Protein AF-A0A835SZK0-F1 (afdb_monomer_lite)

Structure (mmCIF, N/CA/C/O backbone):
data_AF-A0A835SZK0-F1
#
_entry.id   AF-A0A835SZK0-F1
#
loop_
_atom_site.group_PDB
_atom_site.id
_atom_site.type_symbol
_atom_site.label_atom_id
_atom_site.label_alt_id
_atom_site.label_comp_id
_atom_site.label_asym_id
_atom_site.label_entity_id
_atom_site.label_seq_id
_atom_site.pdbx_PDB_ins_code
_atom_site.Cartn_x
_atom_site.Cartn_y
_atom_site.Cartn_z
_atom_site.occupancy
_atom_site.B_iso_or_equiv
_atom_site.auth_seq_id
_atom_site.auth_comp_id
_atom_site.auth_asym_id
_atom_site.auth_atom_id
_atom_site.pdbx_PDB_model_num
ATOM 1 N N . MET A 1 1 ? 5.513 -6.865 5.536 1.00 88.75 1 MET A N 1
ATOM 2 C CA . MET A 1 1 ? 5.328 -6.924 4.067 1.00 88.75 1 MET A CA 1
ATOM 3 C C . MET A 1 1 ? 5.950 -5.700 3.401 1.00 88.75 1 MET A C 1
ATOM 5 O O . MET A 1 1 ? 6.887 -5.886 2.642 1.00 88.75 1 MET A O 1
ATOM 9 N N . TYR A 1 2 ? 5.538 -4.476 3.759 1.00 91.31 2 TYR A N 1
ATOM 10 C CA . TYR A 1 2 ? 6.065 -3.225 3.179 1.00 91.31 2 TYR A CA 1
ATOM 11 C C . TYR A 1 2 ? 7.597 -3.072 3.181 1.00 91.31 2 TYR A C 1
ATOM 13 O O . TYR A 1 2 ? 8.151 -2.617 2.191 1.00 91.31 2 TYR A O 1
ATOM 21 N N . LEU A 1 3 ? 8.310 -3.525 4.221 1.00 93.50 3 LEU A N 1
ATOM 22 C CA . LEU A 1 3 ? 9.782 -3.511 4.202 1.00 93.50 3 LEU A CA 1
ATOM 23 C C . LEU A 1 3 ? 10.366 -4.343 3.043 1.00 93.50 3 LEU A C 1
ATOM 25 O O . LEU A 1 3 ? 11.253 -3.877 2.340 1.00 93.50 3 LEU A O 1
ATOM 29 N N . ILE A 1 4 ? 9.843 -5.554 2.821 1.00 93.56 4 ILE A N 1
ATOM 30 C CA . ILE A 1 4 ? 10.274 -6.425 1.715 1.00 93.56 4 ILE A CA 1
ATOM 31 C C . ILE A 1 4 ? 9.978 -5.740 0.381 1.00 93.56 4 ILE A C 1
ATOM 33 O O . ILE A 1 4 ? 10.840 -5.691 -0.488 1.00 93.56 4 ILE A O 1
ATOM 37 N N . ILE A 1 5 ? 8.780 -5.167 0.253 1.00 94.88 5 ILE A N 1
ATOM 38 C CA . ILE A 1 5 ? 8.359 -4.417 -0.929 1.00 94.88 5 ILE A CA 1
ATOM 39 C C . ILE A 1 5 ? 9.376 -3.318 -1.263 1.00 94.88 5 ILE A C 1
ATOM 41 O O . ILE A 1 5 ? 9.912 -3.319 -2.367 1.00 94.88 5 ILE A O 1
ATOM 45 N N . TYR A 1 6 ? 9.705 -2.435 -0.314 1.00 94.62 6 TYR A N 1
ATOM 46 C CA . TYR A 1 6 ? 10.631 -1.326 -0.566 1.00 94.62 6 TYR A CA 1
ATOM 47 C C . TYR A 1 6 ? 12.067 -1.771 -0.847 1.00 94.62 6 TYR A C 1
ATOM 49 O O . TYR A 1 6 ? 12.735 -1.147 -1.668 1.00 94.62 6 TYR A O 1
ATOM 57 N N . ILE A 1 7 ? 12.533 -2.864 -0.233 1.00 94.81 7 ILE A N 1
ATOM 58 C CA . ILE A 1 7 ? 13.849 -3.438 -0.550 1.00 94.81 7 ILE A CA 1
ATOM 59 C C . ILE A 1 7 ? 13.919 -3.822 -2.032 1.00 94.81 7 ILE A C 1
ATOM 61 O O . ILE A 1 7 ? 14.865 -3.438 -2.713 1.00 94.81 7 ILE A O 1
ATOM 65 N N . PHE A 1 8 ? 12.918 -4.546 -2.542 1.00 95.12 8 PHE A N 1
ATOM 66 C CA . PHE A 1 8 ? 12.902 -4.981 -3.942 1.00 95.12 8 PHE A CA 1
ATOM 67 C C . PHE A 1 8 ? 12.596 -3.838 -4.923 1.00 95.12 8 PHE A C 1
ATOM 69 O O . PHE A 1 8 ? 13.174 -3.801 -6.008 1.00 95.12 8 PHE A O 1
ATOM 76 N N . ARG A 1 9 ? 11.745 -2.882 -4.528 1.00 94.25 9 ARG A N 1
ATOM 77 C CA . ARG A 1 9 ? 11.381 -1.677 -5.297 1.00 94.25 9 ARG A CA 1
ATOM 78 C C . ARG A 1 9 ? 12.592 -0.800 -5.608 1.00 94.25 9 ARG A C 1
ATOM 80 O O . ARG A 1 9 ? 12.679 -0.252 -6.701 1.00 94.25 9 ARG A O 1
ATOM 87 N N . TYR A 1 10 ? 13.487 -0.649 -4.630 1.00 94.00 10 TYR A N 1
ATOM 88 C CA . TYR A 1 10 ? 14.579 0.326 -4.656 1.00 94.00 10 TYR A CA 1
ATOM 89 C C . TYR A 1 10 ? 15.961 -0.312 -4.817 1.00 94.00 10 TYR A C 1
ATOM 91 O O . TYR A 1 10 ? 16.965 0.307 -4.469 1.00 94.00 10 TYR A O 1
ATOM 99 N N . LEU A 1 11 ? 16.041 -1.533 -5.364 1.00 92.19 11 LEU A N 1
ATOM 100 C CA . LEU A 1 11 ? 17.328 -2.136 -5.742 1.00 92.19 11 LEU A CA 1
ATOM 101 C C . LEU A 1 11 ? 18.108 -1.246 -6.719 1.00 92.19 11 LEU A C 1
ATOM 103 O O . LEU A 1 11 ? 19.338 -1.264 -6.714 1.00 92.19 11 LEU A O 1
ATOM 107 N N . ASP A 1 12 ? 17.396 -0.445 -7.517 1.00 89.81 12 ASP A N 1
ATOM 108 C CA . ASP A 1 12 ? 17.965 0.539 -8.437 1.00 89.81 12 ASP A CA 1
ATOM 109 C C . ASP A 1 12 ? 18.821 1.611 -7.769 1.00 89.81 12 ASP A C 1
ATOM 111 O O . ASP A 1 12 ? 19.772 2.095 -8.377 1.00 89.81 12 ASP A O 1
ATOM 115 N N . LEU A 1 13 ? 18.593 1.890 -6.486 1.00 89.50 13 LEU A N 1
ATOM 116 C CA . LEU A 1 13 ? 19.394 2.831 -5.711 1.00 89.50 13 LEU A CA 1
ATOM 117 C C . LEU A 1 13 ? 20.884 2.444 -5.641 1.00 89.50 13 LEU A C 1
ATOM 119 O O . LEU A 1 13 ? 21.731 3.312 -5.446 1.00 89.50 13 LEU A O 1
ATOM 123 N N . LEU A 1 14 ? 21.212 1.157 -5.797 1.00 88.06 14 LEU A N 1
ATOM 124 C CA . LEU A 1 14 ? 22.586 0.656 -5.695 1.00 88.06 14 LEU A CA 1
ATOM 125 C C . LEU A 1 14 ? 23.431 0.922 -6.947 1.00 88.06 14 LEU A C 1
ATOM 127 O O . LEU A 1 14 ? 24.656 0.928 -6.854 1.00 88.06 14 LEU A O 1
ATOM 131 N N . TYR A 1 15 ? 22.802 1.097 -8.110 1.00 86.88 15 TYR A N 1
ATOM 132 C CA . TYR A 1 15 ? 23.514 1.146 -9.392 1.00 86.88 15 TYR A CA 1
ATOM 133 C C . TYR A 1 15 ? 23.034 2.253 -10.338 1.00 86.88 15 TYR A C 1
ATOM 135 O O . TYR A 1 15 ? 23.736 2.560 -11.299 1.00 86.88 15 TYR A O 1
ATOM 143 N N . LEU A 1 16 ? 21.880 2.876 -10.080 1.00 88.38 16 LEU A N 1
ATOM 144 C CA . LEU A 1 16 ? 21.327 3.951 -10.898 1.00 88.38 16 LEU A CA 1
ATOM 145 C C . LEU A 1 16 ? 21.063 5.200 -10.052 1.00 88.38 16 LEU A C 1
ATOM 147 O O . LEU A 1 16 ? 20.166 5.242 -9.209 1.00 88.38 16 LEU A O 1
ATOM 151 N N . TYR A 1 17 ? 21.816 6.264 -10.328 1.00 90.88 17 TYR A N 1
ATOM 152 C CA . TYR A 1 17 ? 21.546 7.578 -9.756 1.00 90.88 17 TYR A CA 1
ATOM 153 C C . TYR A 1 17 ? 20.594 8.363 -10.662 1.00 90.88 17 TYR A C 1
ATOM 155 O O . TYR A 1 17 ? 20.993 8.868 -11.708 1.00 90.88 17 TYR A O 1
ATOM 163 N N . THR A 1 18 ? 19.332 8.481 -10.246 1.00 89.06 18 THR A N 1
ATOM 164 C CA . THR A 1 18 ? 18.318 9.275 -10.961 1.00 89.06 18 THR A CA 1
ATOM 165 C C . THR A 1 18 ? 18.312 10.742 -10.528 1.00 89.06 18 THR A C 1
ATOM 167 O O . THR A 1 18 ? 17.979 11.619 -11.317 1.00 89.06 18 THR A O 1
ATOM 170 N N . GLY A 1 19 ? 18.654 11.024 -9.266 1.00 93.38 19 GLY A N 1
ATOM 171 C CA . GLY A 1 19 ? 18.657 12.375 -8.703 1.00 93.38 19 GLY A CA 1
ATOM 172 C C . GLY A 1 19 ? 18.536 12.396 -7.178 1.00 93.38 19 GLY A C 1
ATOM 173 O O . GLY A 1 19 ? 17.990 11.476 -6.571 1.00 93.38 19 GLY A O 1
ATOM 174 N N . LEU A 1 20 ? 19.022 13.476 -6.559 1.00 93.38 20 LEU A N 1
ATOM 175 C CA . LEU A 1 20 ? 19.129 13.611 -5.103 1.00 93.38 20 LEU A CA 1
ATOM 176 C C . LEU A 1 20 ? 17.771 13.523 -4.394 1.00 93.38 20 LEU A C 1
ATOM 178 O O . LEU A 1 20 ? 17.645 12.786 -3.419 1.00 93.38 20 LEU A O 1
ATOM 182 N N . ALA A 1 21 ? 16.746 14.216 -4.898 1.00 93.50 21 ALA A N 1
ATOM 183 C CA . ALA A 1 21 ? 15.412 14.197 -4.294 1.00 93.50 21 ALA A CA 1
ATOM 184 C C . ALA A 1 21 ? 14.802 12.783 -4.299 1.00 93.50 21 ALA A C 1
ATOM 186 O O . ALA A 1 21 ? 14.350 12.300 -3.261 1.00 93.50 21 ALA A O 1
ATOM 187 N N . SER A 1 22 ? 14.866 12.085 -5.438 1.00 91.00 22 SER A N 1
ATOM 188 C CA . SER A 1 22 ? 14.370 10.710 -5.566 1.00 91.00 22 SER A CA 1
ATOM 189 C C . SER A 1 22 ? 15.124 9.750 -4.648 1.00 91.00 22 SER A C 1
ATOM 191 O O . SER A 1 22 ? 14.500 8.940 -3.966 1.00 91.00 22 SER A O 1
ATOM 193 N N . SER A 1 23 ? 16.453 9.863 -4.576 1.00 93.38 23 SER A N 1
ATOM 194 C CA . SER A 1 23 ? 17.268 9.035 -3.682 1.00 93.38 23 SER A CA 1
ATOM 195 C C . SER A 1 23 ? 16.915 9.255 -2.210 1.00 93.38 23 SER A C 1
ATOM 197 O O . SER A 1 23 ? 16.752 8.281 -1.479 1.00 93.38 23 SER A O 1
ATOM 199 N N . ILE A 1 24 ? 16.725 10.508 -1.774 1.00 95.12 24 ILE A N 1
ATOM 200 C CA . ILE A 1 24 ? 16.320 10.824 -0.394 1.00 95.12 24 ILE A CA 1
ATOM 201 C C . ILE A 1 24 ? 14.973 10.182 -0.063 1.00 95.12 24 ILE A C 1
ATOM 203 O O . ILE A 1 24 ? 14.845 9.534 0.975 1.00 95.12 24 ILE A O 1
ATOM 207 N N . VAL A 1 25 ? 13.982 10.319 -0.947 1.00 92.69 25 VAL A N 1
ATOM 208 C CA . VAL A 1 25 ? 12.646 9.746 -0.735 1.00 92.69 25 VAL A CA 1
ATOM 209 C C . VAL A 1 25 ? 12.713 8.220 -0.637 1.00 92.69 25 VAL A C 1
ATOM 211 O O . VAL A 1 25 ? 12.124 7.640 0.275 1.00 92.69 25 VAL A O 1
ATOM 214 N N . LYS A 1 26 ? 13.465 7.551 -1.519 1.00 93.56 26 LYS A N 1
ATOM 215 C CA . LYS A 1 26 ? 13.649 6.089 -1.477 1.00 93.56 26 LYS A CA 1
ATOM 216 C C . LYS A 1 26 ? 14.300 5.624 -0.168 1.00 93.56 26 LYS A C 1
ATOM 218 O O . LYS A 1 26 ? 13.825 4.676 0.456 1.00 93.56 26 LYS A O 1
ATOM 223 N N . VAL A 1 27 ? 15.353 6.315 0.278 1.00 94.69 27 VAL A N 1
ATOM 224 C CA . VAL A 1 27 ? 16.052 6.005 1.538 1.00 94.69 27 VAL A CA 1
ATOM 225 C C . VAL A 1 27 ? 15.140 6.223 2.744 1.00 94.69 27 VAL A C 1
ATOM 227 O O . VAL A 1 27 ? 15.086 5.371 3.629 1.00 94.69 27 VAL A O 1
ATOM 230 N N . LEU A 1 28 ? 14.386 7.324 2.771 1.00 94.75 28 LEU A N 1
ATOM 231 C CA . LEU A 1 28 ? 13.449 7.622 3.852 1.00 94.75 28 LEU A CA 1
ATOM 232 C C . LEU A 1 28 ? 12.385 6.523 3.987 1.00 94.75 28 LEU A C 1
ATOM 234 O O . LEU A 1 28 ? 12.162 6.035 5.094 1.00 94.75 28 LEU A O 1
ATOM 238 N N . HIS A 1 29 ? 11.785 6.077 2.878 1.00 92.31 29 HIS A N 1
ATOM 239 C CA . HIS A 1 29 ? 10.825 4.967 2.892 1.00 92.31 29 HIS A CA 1
ATOM 240 C C . HIS A 1 29 ? 11.422 3.692 3.492 1.00 92.31 29 HIS A C 1
ATOM 242 O O . HIS A 1 29 ? 10.780 3.036 4.316 1.00 92.31 29 HIS A O 1
ATOM 248 N N . LEU A 1 30 ? 12.665 3.359 3.128 1.00 95.00 30 LEU A N 1
ATOM 249 C CA . LEU A 1 30 ? 13.349 2.180 3.652 1.00 95.00 30 LEU A CA 1
ATOM 250 C C . LEU A 1 30 ? 13.613 2.296 5.161 1.00 95.00 30 LEU A C 1
ATOM 252 O O . LEU A 1 30 ? 13.321 1.360 5.906 1.00 95.00 30 LEU A O 1
ATOM 256 N N . ILE A 1 31 ? 14.113 3.449 5.619 1.00 96.00 31 ILE A N 1
ATOM 257 C CA . ILE A 1 31 ? 14.390 3.713 7.038 1.00 96.00 31 ILE A CA 1
ATOM 258 C C . ILE A 1 31 ? 13.102 3.645 7.858 1.00 96.00 31 ILE A C 1
ATOM 260 O O . ILE A 1 31 ? 13.076 2.976 8.888 1.00 96.00 31 ILE A O 1
ATOM 264 N N . VAL A 1 32 ? 12.025 4.292 7.406 1.00 94.06 32 VAL A N 1
ATOM 265 C CA . VAL A 1 32 ? 10.737 4.294 8.113 1.00 94.06 32 VAL A CA 1
ATOM 266 C C . VAL A 1 32 ? 10.152 2.884 8.178 1.00 94.06 32 VAL A C 1
ATOM 268 O O . VAL A 1 32 ? 9.736 2.443 9.248 1.00 94.06 32 VAL A O 1
ATOM 271 N N . ALA A 1 33 ? 10.166 2.135 7.073 1.00 93.00 33 ALA A N 1
ATOM 272 C CA . ALA A 1 33 ? 9.670 0.762 7.062 1.00 93.00 33 ALA A CA 1
ATOM 273 C C . ALA A 1 33 ? 10.478 -0.156 7.991 1.00 93.00 33 ALA A C 1
ATOM 275 O O . ALA A 1 33 ? 9.899 -0.987 8.693 1.00 93.00 33 ALA A O 1
ATOM 276 N N . LEU A 1 34 ? 11.803 0.013 8.033 1.00 94.31 34 LEU A N 1
ATOM 277 C CA . LEU A 1 34 ? 12.668 -0.719 8.952 1.00 94.31 34 LEU A CA 1
ATOM 278 C C . LEU A 1 34 ? 12.392 -0.324 10.408 1.00 94.31 34 LEU A C 1
ATOM 280 O O . LEU A 1 34 ? 12.243 -1.200 11.258 1.00 94.31 34 LEU A O 1
ATOM 284 N N . ALA A 1 35 ? 12.263 0.973 10.688 1.00 93.06 35 ALA A N 1
ATOM 285 C CA . ALA A 1 35 ? 11.957 1.488 12.016 1.00 93.06 35 ALA A CA 1
ATOM 286 C C . ALA A 1 35 ? 10.627 0.934 12.543 1.00 93.06 35 ALA A C 1
ATOM 288 O O . ALA A 1 35 ? 10.585 0.464 13.673 1.00 93.06 35 ALA A O 1
ATOM 289 N N . ILE A 1 36 ? 9.568 0.899 11.725 1.00 89.69 36 ILE A N 1
ATOM 290 C CA . ILE A 1 36 ? 8.272 0.317 12.113 1.00 89.69 36 ILE A CA 1
ATOM 291 C C . ILE A 1 36 ? 8.429 -1.158 12.504 1.00 89.69 36 ILE A C 1
ATOM 293 O O . ILE A 1 36 ? 7.922 -1.571 13.545 1.00 89.69 36 ILE A O 1
ATOM 297 N N . VAL A 1 37 ? 9.162 -1.949 11.712 1.00 90.12 37 VAL A N 1
ATOM 298 C CA . VAL A 1 37 ? 9.399 -3.372 12.013 1.00 90.12 37 VAL A CA 1
ATOM 299 C C . VAL A 1 37 ? 10.183 -3.543 13.316 1.00 90.12 37 VAL A C 1
ATOM 301 O O . VAL A 1 37 ? 9.825 -4.381 14.143 1.00 90.12 37 VAL A O 1
ATOM 304 N N . LEU A 1 38 ? 11.229 -2.740 13.527 1.00 90.12 38 LEU A N 1
ATOM 305 C CA . LEU A 1 38 ? 12.026 -2.782 14.753 1.00 90.12 38 LEU A CA 1
ATOM 306 C C . LEU A 1 38 ? 11.213 -2.349 15.976 1.00 90.12 38 LEU A C 1
ATOM 308 O O . LEU A 1 38 ? 11.313 -2.984 17.024 1.00 90.12 38 LEU A O 1
ATOM 312 N N . LEU A 1 39 ? 10.370 -1.324 15.836 1.00 87.62 39 LEU A N 1
ATOM 313 C CA . LEU A 1 39 ? 9.473 -0.874 16.895 1.00 87.62 39 LEU A CA 1
ATOM 314 C C . LEU A 1 39 ? 8.460 -1.964 17.254 1.00 87.62 39 LEU A C 1
ATOM 316 O O . LEU A 1 39 ? 8.324 -2.296 18.425 1.00 87.62 39 LEU A O 1
ATOM 320 N N . MET A 1 40 ? 7.812 -2.586 16.270 1.00 84.56 40 MET A N 1
ATOM 321 C CA . MET A 1 40 ? 6.872 -3.685 16.523 1.00 84.56 40 MET A CA 1
ATOM 322 C C . MET A 1 40 ? 7.541 -4.892 17.191 1.00 84.56 40 MET A C 1
ATOM 324 O O . MET A 1 40 ? 6.900 -5.590 17.968 1.00 84.56 40 MET A O 1
ATOM 328 N N . ARG A 1 41 ? 8.821 -5.160 16.901 1.00 84.00 41 ARG A N 1
ATOM 329 C CA . ARG A 1 41 ? 9.511 -6.352 17.411 1.00 84.00 41 ARG A CA 1
ATOM 330 C C . ARG A 1 41 ? 10.182 -6.151 18.769 1.00 84.00 41 ARG A C 1
ATOM 332 O O . ARG A 1 41 ? 10.148 -7.071 19.581 1.00 84.00 41 ARG A O 1
ATOM 339 N N . TYR A 1 42 ? 10.816 -5.001 18.989 1.00 83.38 42 TYR A N 1
ATOM 340 C CA . TYR A 1 42 ? 11.758 -4.791 20.096 1.00 83.38 42 TYR A CA 1
ATOM 341 C C . TYR A 1 42 ? 11.405 -3.619 21.021 1.00 83.38 42 TYR A C 1
ATOM 343 O O . TYR A 1 42 ? 12.009 -3.489 22.082 1.00 83.38 42 TYR A O 1
ATOM 351 N N . SER A 1 43 ? 10.454 -2.759 20.650 1.00 80.25 43 SER A N 1
ATOM 352 C CA . SER A 1 43 ? 10.009 -1.654 21.510 1.00 80.25 43 SER A CA 1
ATOM 353 C C . SER A 1 43 ? 9.003 -2.145 22.558 1.00 80.25 43 SER A C 1
ATOM 355 O O . SER A 1 43 ? 8.330 -3.151 22.319 1.00 80.25 43 SER A O 1
ATOM 357 N N . PRO A 1 44 ? 8.788 -1.407 23.666 1.00 70.94 44 PRO A N 1
ATOM 358 C CA . PRO A 1 44 ? 7.643 -1.623 24.552 1.00 70.94 44 PRO A CA 1
ATOM 359 C C . PRO A 1 44 ? 6.292 -1.668 23.823 1.00 70.94 44 PRO A C 1
ATOM 361 O O . PRO A 1 44 ? 5.377 -2.320 24.303 1.00 70.94 44 PRO A O 1
ATOM 364 N N . ALA A 1 45 ? 6.178 -1.054 22.639 1.00 69.31 45 ALA A N 1
ATOM 365 C CA . ALA A 1 45 ? 5.005 -1.159 21.764 1.00 69.31 45 ALA A CA 1
ATOM 366 C C . ALA A 1 45 ? 4.703 -2.593 21.272 1.00 69.31 45 ALA A C 1
ATOM 368 O O . ALA A 1 45 ? 3.613 -2.857 20.779 1.00 69.31 45 ALA A O 1
ATOM 369 N N . SER A 1 46 ? 5.640 -3.532 21.418 1.00 69.12 46 SER A N 1
ATOM 370 C CA . SER A 1 46 ? 5.407 -4.960 21.173 1.00 69.12 46 SER A CA 1
ATOM 371 C C . SER A 1 46 ? 4.379 -5.551 22.149 1.00 69.12 46 SER A C 1
ATOM 373 O O . SER A 1 46 ? 3.640 -6.458 21.786 1.00 69.12 46 SER A O 1
ATOM 375 N N . SER A 1 47 ? 4.253 -5.007 23.369 1.00 67.81 47 SER A N 1
ATOM 376 C CA . SER A 1 47 ? 3.266 -5.496 24.345 1.00 67.81 47 SER A CA 1
ATOM 377 C C . SER A 1 47 ? 1.824 -5.104 24.010 1.00 67.81 47 SER A C 1
ATOM 379 O O . SER A 1 47 ? 0.896 -5.756 24.477 1.00 67.81 47 SER A O 1
ATOM 381 N N . SER A 1 48 ? 1.625 -4.063 23.193 1.00 73.81 48 SER A N 1
ATOM 382 C CA . SER A 1 48 ? 0.312 -3.651 22.687 1.00 73.81 48 SER A CA 1
ATOM 383 C C . SER A 1 48 ? -0.033 -4.267 21.326 1.00 73.81 48 SER A C 1
ATOM 385 O O . SER A 1 48 ? -1.104 -3.984 20.782 1.00 73.81 48 SER A O 1
ATOM 387 N N . TYR A 1 49 ? 0.853 -5.100 20.766 1.00 75.31 49 TYR A N 1
ATOM 388 C CA . TYR A 1 49 ? 0.600 -5.844 19.538 1.00 75.31 49 TYR A CA 1
ATOM 389 C C . TYR A 1 49 ? -0.236 -7.093 19.832 1.00 75.31 49 TYR A C 1
ATOM 391 O O . TYR A 1 49 ? 0.189 -7.995 20.553 1.00 75.31 49 TYR A O 1
ATOM 399 N N . ASP A 1 50 ? -1.424 -7.145 19.236 1.00 75.44 50 ASP A N 1
ATOM 400 C CA . ASP A 1 50 ? -2.344 -8.271 19.348 1.00 75.44 50 ASP A CA 1
ATOM 401 C C . ASP A 1 50 ? -2.101 -9.268 18.204 1.00 75.44 50 ASP A C 1
ATOM 403 O O . ASP A 1 50 ? -2.499 -9.048 17.054 1.00 75.44 50 ASP A O 1
ATOM 407 N N . ALA A 1 51 ? -1.402 -10.358 18.524 1.00 75.56 51 ALA A N 1
ATOM 408 C CA . ALA A 1 51 ? -1.032 -11.387 17.559 1.00 75.56 51 ALA A CA 1
ATOM 409 C C . ALA A 1 51 ? -2.236 -12.203 17.055 1.00 75.56 51 ALA A C 1
ATOM 411 O O . ALA A 1 51 ? -2.183 -12.729 15.940 1.00 75.56 51 ALA A O 1
ATOM 412 N N . ASP A 1 52 ? -3.325 -12.281 17.825 1.00 76.00 52 ASP A N 1
ATOM 413 C CA . ASP A 1 52 ? -4.504 -13.074 17.461 1.00 76.00 52 ASP A CA 1
ATOM 414 C C . ASP A 1 52 ? -5.287 -12.407 16.318 1.00 76.00 52 ASP A C 1
ATOM 416 O O . ASP A 1 52 ? -5.850 -13.070 15.433 1.00 76.00 52 ASP A O 1
ATOM 420 N N . LEU A 1 53 ? -5.250 -11.071 16.267 1.00 76.12 53 LEU A N 1
ATOM 421 C CA . LEU A 1 53 ? -5.824 -10.295 15.170 1.00 76.12 53 LEU A CA 1
ATOM 422 C C . LEU A 1 53 ? -5.020 -10.444 13.861 1.00 76.12 53 LEU A C 1
ATOM 424 O O . LEU A 1 53 ? -5.624 -10.482 12.780 1.00 76.12 53 LEU A O 1
ATOM 428 N N . ASP A 1 54 ? -3.692 -10.604 13.940 1.00 78.62 54 ASP A N 1
ATOM 429 C CA . ASP A 1 54 ? -2.758 -10.651 12.797 1.00 78.62 54 ASP A CA 1
ATOM 430 C C . ASP A 1 54 ? -2.355 -12.085 12.381 1.00 78.62 54 ASP A C 1
ATOM 432 O O . ASP A 1 54 ? -1.188 -12.447 12.209 1.00 78.62 54 ASP A O 1
ATOM 436 N N . THR A 1 55 ? -3.367 -12.927 12.180 1.00 81.38 55 THR A N 1
ATOM 437 C CA . THR A 1 55 ? -3.235 -14.345 11.796 1.00 81.38 55 THR A CA 1
ATOM 438 C C . THR A 1 55 ? -3.122 -14.585 10.281 1.00 81.38 55 THR A C 1
ATOM 440 O O . THR A 1 55 ? -3.288 -15.710 9.807 1.00 81.38 55 THR A O 1
ATOM 443 N N . PHE A 1 56 ? -2.836 -13.552 9.479 1.00 80.69 56 PHE A N 1
ATOM 444 C CA . PHE A 1 56 ? -2.803 -13.686 8.018 1.00 80.69 56 PHE A CA 1
ATOM 445 C C . PHE A 1 56 ? -1.607 -14.518 7.516 1.00 80.69 56 PHE A C 1
ATOM 447 O O . PHE A 1 56 ? -0.456 -14.213 7.853 1.00 80.69 56 PHE A O 1
ATOM 454 N N . PRO A 1 57 ? -1.825 -15.522 6.639 1.00 85.50 57 PRO A N 1
ATOM 455 C CA . PRO A 1 57 ? -0.749 -16.347 6.098 1.00 85.50 57 PRO A CA 1
ATOM 456 C C . PRO A 1 57 ? 0.081 -15.562 5.071 1.00 85.50 57 PRO A C 1
ATOM 458 O O . PRO A 1 57 ? -0.155 -15.606 3.866 1.00 85.50 57 PRO A O 1
ATOM 461 N N . ARG A 1 58 ? 1.111 -14.858 5.550 1.00 85.62 58 ARG A N 1
ATOM 462 C CA . ARG A 1 58 ? 2.001 -14.011 4.733 1.00 85.62 58 ARG A CA 1
ATOM 463 C C . ARG A 1 58 ? 2.641 -14.747 3.548 1.00 85.62 58 ARG A C 1
ATOM 465 O O . ARG A 1 58 ? 2.764 -14.185 2.465 1.00 85.62 58 ARG A O 1
ATOM 472 N N . LEU A 1 59 ? 3.017 -16.013 3.732 1.00 88.06 59 LEU A N 1
ATOM 473 C CA . LEU A 1 59 ? 3.620 -16.849 2.683 1.00 88.06 59 LEU A CA 1
ATOM 474 C C . LEU A 1 59 ? 2.656 -17.145 1.529 1.00 88.06 59 LEU A C 1
ATOM 476 O O . LEU A 1 59 ? 3.082 -17.162 0.376 1.00 88.06 59 LEU A O 1
ATOM 480 N N . ALA A 1 60 ? 1.364 -17.311 1.828 1.00 89.56 60 ALA A N 1
ATOM 481 C CA . ALA A 1 60 ? 0.336 -17.546 0.818 1.00 89.56 60 ALA A CA 1
ATOM 482 C C . ALA A 1 60 ? 0.112 -16.325 -0.089 1.00 89.56 60 ALA A C 1
ATOM 484 O O . ALA A 1 60 ? -0.434 -16.470 -1.173 1.00 89.56 60 ALA A O 1
ATOM 485 N N . LEU A 1 61 ? 0.554 -15.138 0.336 1.00 91.00 61 LEU A N 1
ATOM 486 C CA . LEU A 1 61 ? 0.480 -13.895 -0.434 1.00 91.00 61 LEU A CA 1
ATOM 487 C C . LEU A 1 61 ? 1.776 -13.672 -1.232 1.00 91.00 61 LEU A C 1
ATOM 489 O O . LEU A 1 61 ? 1.735 -13.313 -2.406 1.00 91.00 61 LEU A O 1
ATOM 493 N N . ILE A 1 62 ? 2.933 -13.941 -0.616 1.00 93.12 62 ILE A N 1
ATOM 494 C CA . ILE A 1 62 ? 4.252 -13.734 -1.234 1.00 93.12 62 ILE A CA 1
ATOM 495 C C . ILE A 1 62 ? 4.501 -14.696 -2.401 1.00 93.12 62 ILE A C 1
ATOM 497 O O . ILE A 1 62 ? 4.945 -14.257 -3.462 1.00 93.12 62 ILE A O 1
ATOM 501 N N . LEU A 1 63 ? 4.238 -15.997 -2.222 1.00 93.38 63 LEU A N 1
ATOM 502 C CA . LEU A 1 63 ? 4.588 -17.003 -3.231 1.00 93.38 63 LEU A CA 1
ATOM 503 C C . LEU A 1 63 ? 3.846 -16.799 -4.564 1.00 93.38 63 LEU A C 1
ATOM 505 O O . LEU A 1 63 ? 4.518 -16.798 -5.597 1.00 93.38 63 LEU A O 1
ATOM 509 N N . PRO A 1 64 ? 2.521 -16.549 -4.595 1.00 93.75 64 PRO A N 1
ATOM 510 C CA . PRO A 1 64 ? 1.830 -16.252 -5.847 1.00 93.75 64 PRO A CA 1
ATOM 511 C C . PRO A 1 64 ? 2.349 -14.984 -6.524 1.00 93.75 64 PRO A C 1
ATOM 513 O O . PRO A 1 64 ? 2.521 -14.986 -7.737 1.00 93.75 64 PRO A O 1
ATOM 516 N N . CYS A 1 65 ? 2.666 -13.928 -5.764 1.00 94.38 65 CYS A N 1
ATOM 517 C CA . CYS A 1 65 ? 3.223 -12.698 -6.335 1.00 94.38 65 CYS A CA 1
ATOM 518 C C . CYS A 1 65 ? 4.589 -12.940 -6.988 1.00 94.38 65 CYS A C 1
ATOM 520 O O . CYS A 1 65 ? 4.869 -12.388 -8.049 1.00 94.38 65 CYS A O 1
ATOM 522 N N . LEU A 1 66 ? 5.427 -13.787 -6.381 1.00 94.06 66 LEU A N 1
ATOM 523 C CA . LEU A 1 66 ? 6.726 -14.156 -6.944 1.00 94.06 66 LEU A CA 1
ATOM 524 C C . LEU A 1 66 ? 6.565 -14.935 -8.252 1.00 94.06 66 LEU A C 1
ATOM 526 O O . LEU A 1 66 ? 7.223 -14.623 -9.241 1.00 94.06 66 LEU A O 1
ATOM 530 N N . VAL A 1 67 ? 5.656 -15.912 -8.272 1.00 95.00 67 VAL A N 1
ATOM 531 C CA . VAL A 1 67 ? 5.325 -16.672 -9.484 1.00 95.00 67 VAL A CA 1
ATOM 532 C C . VAL A 1 67 ? 4.808 -15.729 -10.574 1.00 95.00 67 VAL A C 1
ATOM 534 O O . VAL A 1 67 ? 5.328 -15.740 -11.688 1.00 95.00 67 VAL A O 1
ATOM 537 N N . LEU A 1 68 ? 3.850 -14.857 -10.249 1.00 93.69 68 LEU A N 1
ATOM 538 C CA . LEU A 1 68 ? 3.304 -13.877 -11.187 1.00 93.69 68 LEU A CA 1
ATOM 539 C C . LEU A 1 68 ? 4.389 -12.954 -11.745 1.00 93.69 68 LEU A C 1
ATOM 541 O O . LEU A 1 68 ? 4.417 -12.755 -12.948 1.00 93.69 68 LEU A O 1
ATOM 545 N N . ALA A 1 69 ? 5.322 -12.459 -10.933 1.00 93.94 69 ALA A N 1
ATOM 546 C CA . ALA A 1 69 ? 6.410 -11.598 -11.406 1.00 93.94 69 ALA A CA 1
ATOM 547 C C . ALA A 1 69 ? 7.387 -12.304 -12.357 1.00 93.94 69 ALA A C 1
ATOM 549 O O . ALA A 1 69 ? 7.950 -11.682 -13.257 1.00 93.94 69 ALA A O 1
ATOM 550 N N . ILE A 1 70 ? 7.590 -13.613 -12.189 1.00 93.56 70 ILE A N 1
ATOM 551 C CA . ILE A 1 70 ? 8.437 -14.399 -13.092 1.00 93.56 70 ILE A CA 1
ATOM 552 C C . ILE A 1 70 ? 7.743 -14.595 -14.445 1.00 93.56 70 ILE A C 1
ATOM 554 O O . ILE A 1 70 ? 8.396 -14.490 -15.487 1.00 93.56 70 ILE A O 1
ATOM 558 N N . PHE A 1 71 ? 6.432 -14.856 -14.460 1.00 92.88 71 PHE A N 1
ATOM 559 C CA . PHE A 1 71 ? 5.679 -15.125 -15.692 1.00 92.88 71 PHE A CA 1
ATOM 560 C C . PHE A 1 71 ? 5.181 -13.847 -16.381 1.00 92.88 71 PHE A C 1
ATOM 562 O O . PHE A 1 71 ? 5.497 -13.629 -17.553 1.00 92.88 71 PHE A O 1
ATOM 569 N N . LEU A 1 72 ? 4.470 -12.992 -15.649 1.00 91.94 72 LEU A N 1
ATOM 570 C CA . LEU A 1 72 ? 3.884 -11.723 -16.079 1.00 91.94 72 LEU A CA 1
ATOM 571 C C . LEU A 1 72 ? 4.846 -10.573 -15.786 1.00 91.94 72 LEU A C 1
ATOM 573 O O . LEU A 1 72 ? 4.714 -9.850 -14.804 1.00 91.94 72 LEU A O 1
ATOM 577 N N . ASN A 1 73 ? 5.848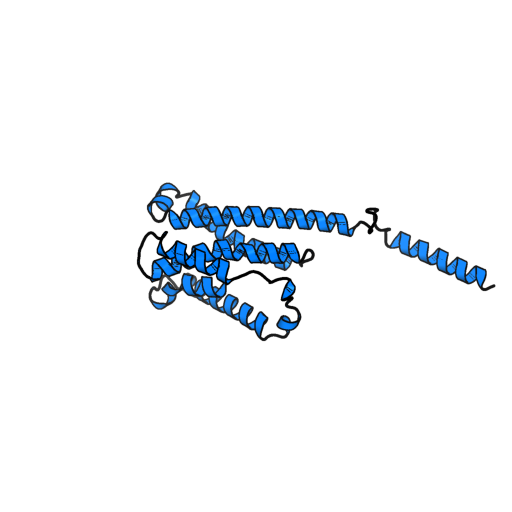 -10.434 -16.637 1.00 90.88 73 ASN A N 1
ATOM 578 C CA . ASN A 1 73 ? 6.756 -9.299 -16.618 1.00 90.88 73 ASN A CA 1
ATOM 579 C C . ASN A 1 73 ? 7.247 -9.069 -18.046 1.00 90.88 73 ASN A C 1
ATOM 581 O O . ASN A 1 73 ? 7.548 -10.035 -18.759 1.00 90.88 73 ASN A O 1
ATOM 585 N N . ARG A 1 74 ? 7.323 -7.797 -18.438 1.00 89.12 74 ARG A N 1
ATOM 586 C CA . ARG A 1 74 ? 7.768 -7.342 -19.753 1.00 89.12 74 ARG A CA 1
ATOM 587 C C . ARG A 1 74 ? 9.210 -7.755 -20.047 1.00 89.12 74 ARG A C 1
ATOM 589 O O . ARG A 1 74 ? 9.486 -8.268 -21.128 1.00 89.12 74 ARG A O 1
ATOM 596 N N . VAL A 1 75 ? 10.128 -7.537 -19.104 1.00 89.19 75 VAL A N 1
ATOM 597 C CA . VAL A 1 75 ? 11.573 -7.710 -19.323 1.00 89.19 75 VAL A CA 1
ATOM 598 C C . VAL A 1 75 ? 12.124 -8.752 -18.360 1.00 89.19 75 VAL A C 1
ATOM 600 O O . VAL A 1 75 ? 12.120 -8.552 -17.153 1.00 89.19 75 VAL A O 1
ATOM 603 N N . LYS A 1 76 ? 12.670 -9.861 -18.872 1.00 88.25 76 LYS A N 1
ATOM 604 C CA . LYS A 1 76 ? 13.192 -10.980 -18.056 1.00 88.25 76 LYS A CA 1
ATOM 605 C C . LYS A 1 76 ? 14.550 -10.698 -17.384 1.00 88.25 76 LYS A C 1
ATOM 607 O O . LYS A 1 76 ? 15.359 -11.605 -17.208 1.00 88.25 76 LYS A O 1
ATOM 612 N N . LEU A 1 77 ? 14.806 -9.451 -17.000 1.00 91.75 77 LEU A N 1
ATOM 613 C CA . LEU A 1 77 ? 15.946 -9.079 -16.169 1.00 91.75 77 LEU A CA 1
ATOM 614 C C . LEU A 1 77 ? 15.583 -9.304 -14.697 1.00 91.75 77 LEU A C 1
ATOM 616 O O . LEU A 1 77 ? 14.483 -8.962 -14.276 1.00 91.75 77 LEU A O 1
ATOM 620 N N . ILE A 1 78 ? 16.507 -9.845 -13.898 1.00 90.69 78 ILE A N 1
ATOM 621 C CA . ILE A 1 78 ? 16.259 -10.161 -12.476 1.00 90.69 78 ILE A CA 1
ATOM 622 C C . ILE A 1 78 ? 15.751 -8.934 -11.709 1.00 90.69 78 ILE A C 1
ATOM 624 O O . ILE A 1 78 ? 14.833 -9.039 -10.906 1.00 90.69 78 ILE A O 1
ATOM 628 N N . ILE A 1 79 ? 16.317 -7.764 -11.991 1.00 91.25 79 ILE A N 1
ATOM 629 C CA . ILE A 1 79 ? 15.934 -6.500 -11.361 1.00 91.25 79 ILE A CA 1
ATOM 630 C C . ILE A 1 79 ? 14.496 -6.110 -11.726 1.00 91.25 79 ILE A C 1
ATOM 632 O O . ILE A 1 79 ? 13.726 -5.756 -10.841 1.00 91.25 79 ILE A O 1
ATOM 636 N N . GLU A 1 80 ? 14.121 -6.216 -12.999 1.00 91.44 80 GLU A N 1
ATOM 637 C CA . GLU A 1 80 ? 12.763 -5.908 -13.470 1.00 91.44 80 GLU A CA 1
ATOM 638 C C . GLU A 1 80 ? 11.739 -6.902 -12.907 1.00 91.44 80 GLU A C 1
ATOM 640 O O . GLU A 1 80 ? 10.626 -6.527 -12.541 1.00 91.44 80 GLU A O 1
ATOM 645 N N . ILE A 1 81 ? 12.134 -8.170 -12.742 1.00 94.19 81 ILE A N 1
ATOM 646 C CA . ILE A 1 81 ? 11.328 -9.179 -12.041 1.00 94.19 81 ILE A CA 1
ATOM 647 C C . ILE A 1 81 ? 11.149 -8.781 -10.571 1.00 94.19 81 ILE A C 1
ATOM 649 O O . ILE A 1 81 ? 10.032 -8.824 -10.065 1.00 94.19 81 ILE A O 1
ATOM 653 N N . CYS A 1 82 ? 12.215 -8.365 -9.884 1.00 94.75 82 CYS A N 1
ATOM 654 C CA . CYS A 1 82 ? 12.151 -7.867 -8.508 1.00 94.75 82 CYS A CA 1
ATOM 655 C C . CYS A 1 82 ? 11.252 -6.626 -8.383 1.00 94.75 82 CYS A C 1
ATOM 657 O O . CYS A 1 82 ? 10.463 -6.531 -7.439 1.00 94.75 82 C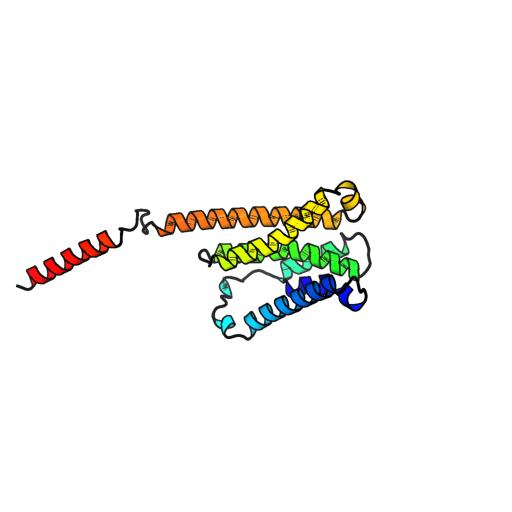YS A O 1
ATOM 659 N N . HIS A 1 83 ? 11.334 -5.703 -9.342 1.00 94.25 83 HIS A N 1
ATOM 660 C CA . HIS A 1 83 ? 10.483 -4.522 -9.394 1.00 94.25 83 HIS A CA 1
ATOM 661 C C . HIS A 1 83 ? 9.011 -4.920 -9.571 1.00 94.25 83 HIS A C 1
ATOM 663 O O . HIS A 1 83 ? 8.188 -4.581 -8.720 1.00 94.25 83 HIS A O 1
ATOM 669 N N . SER A 1 84 ? 8.702 -5.739 -10.581 1.00 94.81 84 SER A N 1
ATOM 670 C CA . SER A 1 84 ? 7.355 -6.272 -10.843 1.00 94.81 84 SER A CA 1
ATOM 671 C C . SER A 1 84 ? 6.796 -7.039 -9.639 1.00 94.81 84 SER A C 1
ATOM 673 O O . SER A 1 84 ? 5.653 -6.843 -9.233 1.00 94.81 84 SER A O 1
ATOM 675 N N . PHE A 1 85 ? 7.629 -7.859 -8.992 1.00 95.94 85 PHE A N 1
ATOM 676 C CA . PHE A 1 85 ? 7.290 -8.553 -7.751 1.00 95.94 85 PHE A CA 1
ATOM 677 C C . PHE A 1 85 ? 6.900 -7.578 -6.642 1.00 95.94 85 PHE A C 1
ATOM 679 O O . PHE A 1 85 ? 5.895 -7.794 -5.964 1.00 95.94 85 PHE A O 1
ATOM 686 N N . SER A 1 86 ? 7.662 -6.496 -6.466 1.00 96.25 86 SER A N 1
ATOM 687 C CA . SER A 1 86 ? 7.356 -5.480 -5.462 1.00 96.25 86 SER A CA 1
ATOM 688 C C . SER A 1 86 ? 6.032 -4.763 -5.741 1.00 96.25 86 SER A C 1
ATOM 690 O O . SER A 1 86 ? 5.344 -4.397 -4.791 1.00 96.25 86 SER A O 1
ATOM 692 N N . VAL A 1 87 ? 5.666 -4.566 -7.012 1.00 94.12 87 VAL A N 1
ATOM 693 C CA . VAL A 1 87 ? 4.393 -3.952 -7.418 1.00 94.12 87 VAL A CA 1
ATOM 694 C C . VAL A 1 87 ? 3.236 -4.900 -7.097 1.00 94.12 87 VAL A C 1
ATOM 696 O O . VAL A 1 87 ? 2.327 -4.529 -6.359 1.00 94.12 87 VAL A O 1
ATOM 699 N N . TYR A 1 88 ? 3.302 -6.162 -7.533 1.00 95.56 88 TYR A N 1
ATOM 700 C CA . TYR A 1 88 ? 2.241 -7.144 -7.264 1.00 95.56 88 TYR A CA 1
ATOM 701 C C . TYR A 1 88 ? 2.061 -7.423 -5.771 1.00 95.56 88 TYR A C 1
ATOM 703 O O . TYR A 1 88 ? 0.935 -7.504 -5.277 1.00 95.56 88 TYR A O 1
ATOM 711 N N . LEU A 1 89 ? 3.168 -7.528 -5.031 1.00 95.44 89 LEU A N 1
ATOM 712 C CA . LEU A 1 89 ? 3.120 -7.759 -3.594 1.00 95.44 89 LEU A CA 1
ATOM 713 C C . LEU A 1 89 ? 2.500 -6.576 -2.838 1.00 95.44 89 LEU A C 1
ATOM 715 O O . LEU A 1 89 ? 1.867 -6.800 -1.812 1.00 95.44 89 LEU A O 1
ATOM 719 N N . GLU A 1 90 ? 2.650 -5.339 -3.320 1.00 93.88 90 GLU A N 1
ATOM 720 C CA . GLU A 1 90 ? 2.047 -4.147 -2.703 1.00 93.88 90 GLU A CA 1
ATOM 721 C C . GLU A 1 90 ? 0.522 -4.157 -2.794 1.00 93.88 90 GLU A C 1
ATOM 723 O O . GLU A 1 90 ? -0.141 -3.971 -1.772 1.00 93.88 90 GLU A O 1
ATOM 728 N N . VAL A 1 91 ? -0.027 -4.486 -3.969 1.00 92.75 91 VAL A N 1
ATOM 729 C CA . VAL A 1 91 ? -1.476 -4.676 -4.166 1.00 92.75 91 VAL A CA 1
ATOM 730 C C . VAL A 1 91 ? -2.041 -5.648 -3.135 1.00 92.75 91 VAL A C 1
ATOM 732 O O . VAL A 1 91 ? -3.052 -5.394 -2.482 1.00 92.75 91 VAL A O 1
ATOM 735 N N . VAL A 1 92 ? -1.350 -6.770 -2.956 1.00 93.62 92 VAL A N 1
ATOM 736 C CA . VAL A 1 92 ? -1.781 -7.846 -2.069 1.00 93.62 92 VAL A CA 1
ATOM 737 C C . VAL A 1 92 ? -1.518 -7.509 -0.593 1.00 93.62 92 VAL A C 1
ATOM 739 O O . VAL A 1 92 ? -2.277 -7.926 0.282 1.00 93.62 92 VAL A O 1
ATOM 742 N N . ALA A 1 93 ? -0.488 -6.715 -0.288 1.00 92.38 93 ALA A N 1
ATOM 743 C CA . ALA A 1 93 ? -0.146 -6.287 1.070 1.00 92.38 93 ALA A CA 1
ATOM 744 C C . ALA A 1 93 ? -1.140 -5.283 1.673 1.00 92.38 93 ALA A C 1
ATOM 746 O O . ALA A 1 93 ? -1.188 -5.151 2.900 1.00 92.38 93 ALA A O 1
ATOM 747 N N . LEU A 1 94 ? -1.965 -4.623 0.855 1.00 90.62 94 LEU A N 1
ATOM 748 C CA . LEU A 1 94 ? -3.096 -3.835 1.347 1.00 90.62 94 LEU A CA 1
ATOM 749 C C . LEU A 1 94 ? -4.164 -4.701 2.028 1.00 90.62 94 LEU A C 1
ATOM 751 O O . LEU A 1 94 ? -4.785 -4.260 2.995 1.00 90.62 94 LEU A O 1
ATOM 755 N N . ILE A 1 95 ? -4.372 -5.935 1.560 1.00 91.56 95 ILE A N 1
ATOM 756 C CA . ILE A 1 95 ? -5.475 -6.790 2.023 1.00 91.56 95 ILE A CA 1
ATOM 757 C C . ILE A 1 95 ? -5.358 -7.099 3.528 1.00 91.56 95 ILE A C 1
ATOM 759 O O . ILE A 1 95 ? -6.318 -6.817 4.250 1.00 91.56 95 ILE A O 1
ATOM 763 N N . PRO A 1 96 ? -4.218 -7.601 4.056 1.00 90.44 96 PRO A N 1
ATOM 764 C CA . PRO A 1 96 ? -4.070 -7.829 5.494 1.00 90.44 96 PRO A CA 1
ATOM 765 C C . PRO A 1 96 ? -4.286 -6.566 6.330 1.00 90.44 96 PRO A C 1
ATOM 767 O O . PRO A 1 96 ? -4.879 -6.648 7.401 1.00 90.44 96 PRO A O 1
ATOM 770 N N . GLN A 1 97 ? -3.861 -5.398 5.833 1.00 89.00 97 GLN A N 1
ATOM 771 C CA . GLN A 1 97 ? -4.039 -4.125 6.535 1.00 89.00 97 GLN A CA 1
ATOM 772 C C . GLN A 1 97 ? -5.526 -3.770 6.678 1.00 89.00 97 GLN A C 1
ATOM 774 O O . GLN A 1 97 ? -5.975 -3.421 7.770 1.00 89.00 97 GLN A O 1
ATOM 779 N N . PHE A 1 98 ? -6.305 -3.907 5.601 1.00 92.19 98 PHE A N 1
ATOM 780 C CA . PHE A 1 98 ? -7.752 -3.696 5.643 1.00 92.19 98 PHE A CA 1
ATOM 781 C C . PHE A 1 98 ? -8.451 -4.702 6.555 1.00 92.19 98 PHE A C 1
ATOM 783 O O . PHE A 1 98 ? -9.291 -4.308 7.364 1.00 92.19 98 PHE A O 1
ATOM 790 N N . VAL A 1 99 ? -8.091 -5.987 6.479 1.00 91.44 99 VAL A N 1
ATOM 791 C CA . VAL A 1 99 ? -8.743 -6.996 7.320 1.00 91.44 99 VAL A CA 1
ATOM 792 C C . VAL A 1 99 ? -8.384 -6.822 8.794 1.00 91.44 99 VAL A C 1
ATOM 794 O O . VAL A 1 99 ? -9.243 -7.022 9.647 1.00 91.44 99 VAL A O 1
ATOM 797 N N . LEU A 1 100 ? -7.159 -6.411 9.120 1.00 90.19 100 LEU A N 1
ATOM 798 C CA . LEU A 1 100 ? -6.772 -6.130 10.501 1.00 90.19 100 LEU A CA 1
ATOM 799 C C . LEU A 1 100 ? -7.629 -5.004 11.093 1.00 90.19 100 LEU A C 1
ATOM 801 O O . LEU A 1 100 ? -8.158 -5.151 12.194 1.00 90.19 100 LEU A O 1
ATOM 805 N N . LEU A 1 101 ? -7.835 -3.912 10.349 1.00 90.81 101 LEU A N 1
ATOM 806 C CA . LEU A 1 101 ? -8.723 -2.826 10.781 1.00 90.81 101 LEU A CA 1
ATOM 807 C C . LEU A 1 101 ? -10.177 -3.281 10.889 1.00 90.81 101 LEU A C 1
ATOM 809 O O . LEU A 1 101 ? -10.856 -2.931 11.855 1.00 90.81 101 LEU A O 1
ATOM 813 N N . TYR A 1 102 ? -10.621 -4.118 9.952 1.00 90.94 102 TYR A N 1
ATOM 814 C CA . TYR A 1 102 ? -11.955 -4.697 9.988 1.00 90.94 102 TYR A CA 1
ATOM 815 C C . TYR A 1 102 ? -12.168 -5.556 11.240 1.00 90.94 102 TYR A C 1
ATOM 817 O O . TYR A 1 102 ? -13.147 -5.375 11.961 1.00 90.94 102 TYR A O 1
ATOM 825 N N . LYS A 1 103 ? -11.225 -6.448 11.562 1.00 89.31 103 LYS A N 1
ATOM 826 C CA . LYS A 1 103 ? -11.290 -7.295 12.761 1.00 89.31 103 LYS A CA 1
ATOM 827 C C . LYS A 1 103 ? -11.241 -6.485 14.052 1.00 89.31 103 LYS A C 1
ATOM 829 O O . LYS A 1 103 ? -11.934 -6.834 14.999 1.00 89.31 103 LYS A O 1
ATOM 834 N N . ARG A 1 104 ? -10.453 -5.406 14.093 1.00 88.12 104 ARG A N 1
ATOM 835 C CA . ARG A 1 104 ? -10.282 -4.596 15.306 1.00 88.12 104 ARG A CA 1
ATOM 836 C C . ARG A 1 104 ? -11.559 -3.856 15.721 1.00 88.12 104 ARG A C 1
ATOM 838 O O . ARG A 1 104 ? -11.709 -3.590 16.906 1.00 88.12 104 ARG A O 1
ATOM 845 N N . GLN A 1 105 ? -12.470 -3.554 14.784 1.00 82.25 105 GLN A N 1
ATOM 846 C CA . GLN A 1 105 ? -13.761 -2.846 14.960 1.00 82.25 105 GLN A CA 1
ATOM 847 C C . GLN A 1 105 ? -13.666 -1.404 15.496 1.00 82.25 105 GLN A C 1
ATOM 849 O O . GLN A 1 105 ? -14.317 -0.502 14.969 1.00 82.25 105 GLN A O 1
ATOM 854 N N . VAL A 1 106 ? -12.841 -1.162 16.514 1.00 83.38 106 VAL A N 1
ATOM 855 C CA . VAL A 1 106 ? -12.590 0.136 17.136 1.00 83.38 106 VAL A CA 1
ATOM 856 C C . VAL A 1 106 ? -11.109 0.466 17.000 1.00 83.38 106 VAL A C 1
ATOM 858 O O . VAL A 1 106 ? -10.237 -0.184 17.573 1.00 83.38 106 VAL A O 1
ATOM 861 N N . TYR A 1 107 ? -10.816 1.497 16.218 1.00 87.06 107 TYR A N 1
ATOM 862 C CA . TYR A 1 107 ? -9.463 1.989 15.991 1.00 87.06 107 TYR A CA 1
ATOM 863 C C . TYR A 1 107 ? -9.454 3.515 15.911 1.00 87.06 107 TYR A C 1
ATOM 865 O O . TYR A 1 107 ? -10.451 4.160 15.572 1.00 87.06 107 TYR A O 1
ATOM 873 N N . GLU A 1 108 ? -8.303 4.102 16.223 1.00 88.00 108 GLU A N 1
ATOM 874 C CA . GLU A 1 108 ? -8.114 5.548 16.190 1.00 88.00 108 GLU A CA 1
ATOM 875 C C . GLU A 1 108 ? -8.175 6.106 14.763 1.00 88.00 108 GLU A C 1
ATOM 877 O O . GLU A 1 108 ? -7.797 5.452 13.787 1.00 88.00 108 GLU A O 1
ATOM 882 N N . LEU A 1 109 ? -8.616 7.361 14.634 1.00 88.69 109 LEU A N 1
ATOM 883 C CA . LEU A 1 109 ? -8.732 8.031 13.337 1.00 88.69 109 LEU A CA 1
ATOM 884 C C . LEU A 1 109 ? -7.388 8.113 12.598 1.00 88.69 109 LEU A C 1
ATOM 886 O O . LEU A 1 109 ? -7.366 7.923 11.385 1.00 88.69 109 LEU A O 1
ATOM 890 N N . TRP A 1 110 ? -6.285 8.350 13.311 1.00 89.19 110 TRP A N 1
AT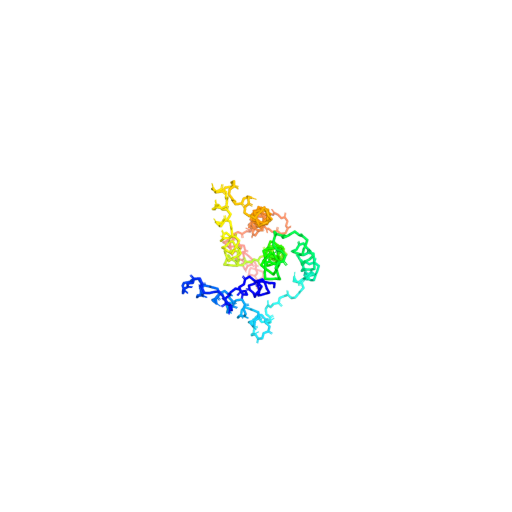OM 891 C CA . TRP A 1 110 ? -4.955 8.474 12.710 1.00 89.19 110 TRP A CA 1
ATOM 892 C C . TRP A 1 110 ? -4.503 7.198 11.995 1.00 89.19 110 TRP A C 1
ATOM 894 O O . TRP A 1 110 ? -3.877 7.282 10.943 1.00 89.19 110 TRP A O 1
ATOM 904 N N . VAL A 1 111 ? -4.895 6.020 12.492 1.00 90.56 111 VAL A N 1
ATOM 905 C CA . VAL A 1 111 ? -4.590 4.733 11.844 1.00 90.56 111 VAL A CA 1
ATOM 906 C C . VAL A 1 111 ? -5.331 4.601 10.509 1.00 90.56 111 VAL A C 1
ATOM 908 O O . VAL A 1 111 ? -4.761 4.140 9.515 1.00 90.56 111 VAL A O 1
ATOM 911 N N . LEU A 1 112 ? -6.589 5.054 10.458 1.00 90.62 112 LEU A N 1
ATOM 912 C CA . LEU A 1 112 ? -7.346 5.099 9.206 1.00 90.62 112 LEU A CA 1
ATOM 913 C C . LEU A 1 112 ? -6.733 6.094 8.226 1.00 90.62 112 LEU A C 1
ATOM 915 O O . LEU A 1 112 ? -6.551 5.751 7.065 1.00 90.62 112 LEU A O 1
ATOM 919 N N . LEU A 1 113 ? -6.410 7.305 8.689 1.00 92.44 113 LEU A N 1
ATOM 920 C CA . LEU A 1 113 ? -5.804 8.339 7.853 1.00 92.44 113 LEU A CA 1
ATOM 921 C C . LEU A 1 113 ? -4.479 7.866 7.260 1.00 92.44 113 LEU A C 1
ATOM 923 O O . LEU A 1 113 ? -4.275 8.027 6.064 1.00 92.44 113 LEU A O 1
ATOM 927 N N . LEU A 1 114 ? -3.624 7.219 8.055 1.00 90.94 114 LEU A N 1
ATOM 928 C CA . LEU A 1 114 ? -2.383 6.626 7.561 1.00 90.94 114 LEU A CA 1
ATOM 929 C C . LEU A 1 114 ? -2.659 5.602 6.452 1.00 90.94 114 LEU A C 1
ATOM 931 O O . LEU A 1 114 ? -2.049 5.665 5.392 1.00 90.94 114 LEU A O 1
ATOM 935 N N . THR A 1 115 ? -3.613 4.694 6.670 1.00 90.94 115 THR A N 1
ATOM 936 C CA . THR A 1 115 ? -3.981 3.670 5.676 1.00 90.94 115 THR A CA 1
ATOM 937 C C . THR A 1 115 ? -4.524 4.302 4.390 1.00 90.94 115 THR A C 1
ATOM 939 O O . THR A 1 115 ? -4.166 3.879 3.293 1.00 90.94 115 THR A O 1
ATOM 942 N N . VAL A 1 116 ? -5.345 5.350 4.515 1.00 92.50 116 VAL A N 1
ATOM 943 C CA . VAL A 1 116 ? -5.883 6.102 3.377 1.00 92.50 116 VAL A CA 1
ATOM 944 C C . VAL A 1 116 ? -4.765 6.812 2.624 1.00 92.50 116 VAL A C 1
ATOM 946 O O . VAL A 1 116 ? -4.701 6.676 1.409 1.00 92.50 116 VAL A O 1
ATOM 949 N N . LEU A 1 117 ? -3.872 7.525 3.312 1.00 91.75 117 LEU A N 1
ATOM 950 C CA . LEU A 1 117 ? -2.767 8.259 2.688 1.00 91.75 117 LEU A CA 1
ATOM 951 C C . LEU A 1 117 ? -1.832 7.324 1.916 1.00 91.75 117 LEU A C 1
ATOM 953 O O . LEU A 1 117 ? -1.515 7.606 0.764 1.00 91.75 117 LEU A O 1
ATOM 957 N N . MET A 1 118 ? -1.467 6.190 2.519 1.00 87.75 118 MET A N 1
ATOM 958 C CA . MET A 1 118 ? -0.618 5.181 1.883 1.00 87.75 118 MET A CA 1
ATOM 959 C C . MET A 1 118 ? -1.239 4.630 0.594 1.00 87.75 118 MET A C 1
ATOM 961 O O . MET A 1 118 ? -0.562 4.552 -0.423 1.00 87.75 118 MET A O 1
ATOM 965 N N . GLY A 1 119 ? -2.529 4.282 0.595 1.00 89.75 119 GLY A N 1
ATOM 966 C CA . GLY A 1 119 ? -3.171 3.795 -0.630 1.00 89.75 119 GLY A CA 1
ATOM 967 C C . GLY A 1 119 ? -3.524 4.898 -1.636 1.00 89.75 119 GLY A C 1
ATOM 968 O O . GLY A 1 119 ? -3.564 4.639 -2.837 1.00 89.75 119 GLY A O 1
ATOM 969 N N . SER A 1 120 ? -3.735 6.135 -1.175 1.00 90.00 120 SER A N 1
ATOM 970 C CA . SER A 1 120 ? -4.053 7.280 -2.040 1.00 90.00 120 SER A CA 1
ATOM 971 C C . SER A 1 120 ? -2.847 7.760 -2.840 1.00 90.00 120 SER A C 1
ATOM 973 O O . SER A 1 120 ? -3.023 8.197 -3.971 1.00 90.00 120 SER A O 1
ATOM 975 N N . GLU A 1 121 ? -1.632 7.660 -2.293 1.00 89.31 121 GLU A N 1
ATOM 976 C CA . GLU A 1 121 ? -0.396 7.964 -3.032 1.00 89.31 121 GLU A CA 1
ATOM 977 C C . GLU A 1 121 ? -0.326 7.169 -4.343 1.00 89.31 121 GLU A C 1
ATOM 979 O O . GLU A 1 121 ? -0.134 7.749 -5.412 1.00 89.31 121 GLU A O 1
ATOM 984 N N . ARG A 1 122 ? -0.624 5.870 -4.287 1.00 86.81 122 ARG A N 1
ATOM 985 C CA . ARG A 1 122 ? -0.701 5.005 -5.471 1.00 86.81 122 ARG A CA 1
ATOM 986 C C . ARG A 1 122 ? -1.821 5.395 -6.426 1.00 86.81 122 ARG A C 1
ATOM 988 O O . ARG A 1 122 ? -1.599 5.424 -7.629 1.00 86.81 122 ARG A O 1
ATOM 995 N N . LEU A 1 123 ? -3.007 5.733 -5.913 1.00 89.44 123 LEU A N 1
ATOM 996 C CA . LEU A 1 123 ? -4.113 6.185 -6.766 1.00 89.44 123 LEU A CA 1
ATOM 997 C C . LEU A 1 123 ? -3.745 7.432 -7.570 1.00 89.44 123 LEU A C 1
ATOM 999 O O . LEU A 1 123 ? -4.106 7.535 -8.739 1.00 89.44 123 LEU A O 1
ATOM 1003 N N . LEU A 1 124 ? -3.027 8.373 -6.955 1.00 90.69 124 LEU A N 1
ATOM 1004 C CA . LEU A 1 124 ? -2.558 9.570 -7.649 1.00 90.69 124 LEU A CA 1
ATOM 1005 C C . LEU A 1 124 ? -1.594 9.208 -8.784 1.00 90.69 124 LEU A C 1
ATOM 1007 O O . LEU A 1 124 ? -1.688 9.783 -9.864 1.00 90.69 124 LEU A O 1
ATOM 1011 N N . GLN A 1 125 ? -0.731 8.214 -8.577 1.00 86.88 125 GLN A N 1
ATOM 1012 C CA . GLN A 1 125 ? 0.130 7.684 -9.633 1.00 86.88 125 GLN A CA 1
ATOM 1013 C C . GLN A 1 125 ? -0.673 6.973 -10.742 1.00 86.88 125 GLN A C 1
ATOM 1015 O O . GLN A 1 125 ? -0.361 7.109 -11.924 1.00 86.88 125 GLN A O 1
ATOM 1020 N N . THR A 1 126 ? -1.769 6.290 -10.400 1.00 87.94 126 THR A N 1
ATOM 1021 C CA . THR A 1 126 ? -2.681 5.699 -11.395 1.00 87.94 126 THR A CA 1
ATOM 1022 C C . THR A 1 126 ? -3.336 6.766 -12.283 1.00 87.94 126 THR A C 1
ATOM 1024 O O . THR A 1 126 ? -3.579 6.516 -13.461 1.00 87.94 126 THR A O 1
ATOM 1027 N N . VAL A 1 127 ? -3.593 7.977 -11.770 1.00 90.25 127 VAL A N 1
ATOM 1028 C CA . VAL A 1 127 ? -4.162 9.072 -12.580 1.00 90.25 127 VAL A CA 1
ATOM 1029 C C . VAL A 1 127 ? -3.227 9.474 -13.721 1.00 90.25 127 VAL A C 1
ATOM 1031 O O . VAL A 1 127 ? -3.709 9.663 -14.834 1.00 90.25 127 VAL A O 1
ATOM 1034 N N . SER A 1 128 ? -1.910 9.540 -13.495 1.00 88.50 128 SER A N 1
ATOM 1035 C CA . SER A 1 128 ? -0.962 9.826 -14.586 1.00 88.50 128 SER A CA 1
ATOM 1036 C C . SER A 1 128 ? -0.908 8.710 -15.634 1.00 88.50 128 SER A C 1
ATOM 1038 O O . SER A 1 128 ? -0.747 8.973 -16.820 1.00 88.50 128 SER A O 1
ATOM 1040 N N . VAL A 1 129 ? -1.113 7.457 -15.226 1.00 87.88 129 VAL A N 1
ATOM 1041 C CA . VAL A 1 129 ? -1.207 6.328 -16.167 1.00 87.88 129 VAL A CA 1
ATOM 1042 C C . VAL A 1 129 ? -2.476 6.426 -17.02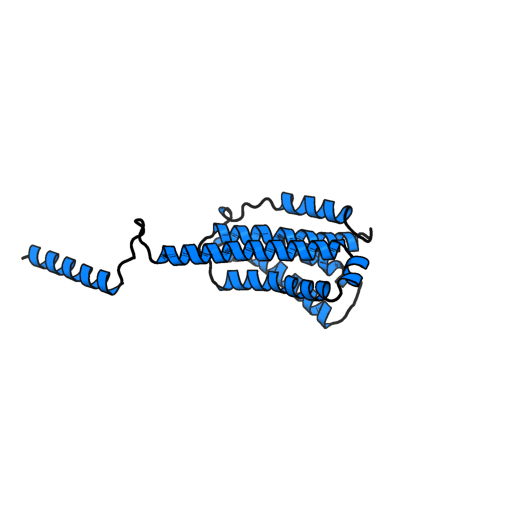1 1.00 87.88 129 VAL A C 1
ATOM 1044 O O . VAL A 1 129 ? -2.466 6.097 -18.206 1.00 87.88 129 VAL A O 1
ATOM 1047 N N . LEU A 1 130 ? -3.580 6.902 -16.436 1.00 88.19 130 LEU A N 1
ATOM 1048 C CA . LEU A 1 130 ? -4.844 7.103 -17.147 1.00 88.19 130 LEU A CA 1
ATOM 1049 C C . LEU A 1 130 ? -4.767 8.236 -18.175 1.00 88.19 130 LEU A C 1
ATOM 1051 O O . LEU A 1 130 ? -5.410 8.131 -19.220 1.00 88.19 130 LEU A O 1
ATOM 1055 N N . THR A 1 131 ? -4.007 9.303 -17.905 1.00 92.31 131 THR A N 1
ATOM 1056 C CA . THR A 1 131 ? -3.840 10.403 -18.868 1.00 92.31 131 THR A CA 1
ATOM 1057 C C . THR A 1 131 ? -3.075 9.954 -20.108 1.00 92.31 131 THR A C 1
ATOM 1059 O O . THR A 1 131 ? -3.505 10.255 -21.219 1.00 92.31 131 THR A O 1
ATOM 1062 N N . ASP A 1 132 ? -2.029 9.145 -19.930 1.00 91.81 132 ASP A N 1
ATOM 1063 C CA . ASP A 1 132 ? -1.174 8.648 -21.016 1.00 91.81 132 ASP A CA 1
ATOM 1064 C C . ASP A 1 132 ? -1.450 7.166 -21.318 1.00 91.81 132 ASP A C 1
ATOM 1066 O O . ASP A 1 132 ? -0.541 6.352 -21.494 1.00 91.81 132 ASP A O 1
ATOM 1070 N N . TRP A 1 133 ? -2.736 6.798 -21.367 1.00 92.00 133 TRP A N 1
ATOM 1071 C CA . TRP A 1 133 ? -3.189 5.402 -21.413 1.00 92.00 133 TRP A CA 1
ATOM 1072 C C . TRP A 1 133 ? -2.564 4.583 -22.548 1.00 92.00 133 TRP A C 1
ATOM 1074 O O . TRP A 1 133 ? -2.094 3.466 -22.337 1.00 92.00 133 TRP A O 1
ATOM 1084 N N . GLN A 1 134 ? -2.554 5.124 -23.770 1.00 94.50 134 GLN A N 1
ATOM 1085 C CA . GLN A 1 134 ? -2.056 4.391 -24.938 1.00 94.50 134 GLN A CA 1
ATOM 1086 C C . GLN A 1 134 ? -0.551 4.114 -24.861 1.00 94.50 134 GLN A C 1
ATOM 1088 O O . GLN A 1 134 ? -0.105 3.053 -25.302 1.00 94.50 134 GLN A O 1
ATOM 1093 N N . GLU A 1 135 ? 0.219 5.059 -24.326 1.00 92.62 135 GLU A N 1
ATOM 1094 C CA . GLU A 1 135 ? 1.668 4.936 -24.179 1.00 92.62 135 GLU A CA 1
ATOM 1095 C C . GLU A 1 135 ? 2.009 4.024 -23.000 1.00 92.62 135 GLU A C 1
ATOM 1097 O O . GLU A 1 135 ? 2.740 3.054 -23.174 1.00 92.62 135 GLU A O 1
ATOM 1102 N N . SER A 1 136 ? 1.346 4.214 -21.858 1.00 91.19 136 SER A N 1
ATOM 1103 C CA . SER A 1 136 ? 1.540 3.393 -20.657 1.00 91.19 136 SER A CA 1
ATOM 1104 C C . SER A 1 136 ? 1.247 1.909 -20.903 1.00 91.19 136 SER A C 1
ATOM 1106 O O . SER A 1 136 ? 2.017 1.044 -20.492 1.00 91.19 136 SER A O 1
ATOM 1108 N N . VAL A 1 137 ? 0.161 1.590 -21.622 1.00 92.25 137 VAL A N 1
ATOM 1109 C CA . VAL A 1 137 ? -0.191 0.200 -21.974 1.00 92.25 137 VAL A CA 1
ATOM 1110 C C . VAL A 1 137 ? 0.790 -0.400 -22.980 1.00 92.25 137 VAL A C 1
ATOM 1112 O O . VAL A 1 137 ? 1.036 -1.606 -22.956 1.00 92.25 137 VAL A O 1
ATOM 1115 N N . ARG A 1 138 ? 1.350 0.417 -23.879 1.00 91.81 138 ARG A N 1
ATOM 1116 C CA . ARG A 1 138 ? 2.385 -0.034 -24.816 1.00 91.81 138 ARG A CA 1
ATOM 1117 C C . ARG A 1 138 ? 3.696 -0.319 -24.089 1.00 91.81 138 ARG A C 1
ATOM 1119 O O . ARG A 1 138 ? 4.363 -1.298 -24.425 1.00 91.81 138 ARG A O 1
ATOM 1126 N N . ASP A 1 139 ? 4.052 0.531 -23.134 1.00 89.62 139 ASP A N 1
ATOM 1127 C CA . ASP A 1 139 ? 5.306 0.440 -22.407 1.00 89.62 139 ASP A CA 1
ATOM 1128 C C . ASP A 1 139 ? 5.293 -0.693 -21.396 1.00 89.62 139 ASP A C 1
ATOM 1130 O O . ASP A 1 139 ? 6.173 -1.543 -21.457 1.00 89.62 139 ASP A O 1
ATOM 1134 N N . ASP A 1 140 ? 4.313 -0.762 -20.499 1.00 90.56 140 ASP A N 1
ATOM 1135 C CA . ASP A 1 140 ? 4.213 -1.864 -19.543 1.00 90.56 140 ASP A CA 1
ATOM 1136 C C . ASP A 1 140 ? 2.753 -2.186 -19.184 1.00 90.56 140 ASP A C 1
ATOM 1138 O O . ASP A 1 140 ? 2.218 -1.688 -18.188 1.00 90.56 140 ASP A O 1
ATOM 1142 N N . PRO A 1 141 ? 2.091 -3.072 -19.951 1.00 91.44 141 PRO A N 1
ATOM 1143 C CA . PRO A 1 141 ? 0.691 -3.408 -19.708 1.00 91.44 141 PRO A CA 1
ATOM 1144 C C . PRO A 1 141 ? 0.473 -4.108 -18.359 1.00 91.44 141 PRO A C 1
ATOM 1146 O O . PRO A 1 141 ? -0.632 -4.061 -17.817 1.00 91.44 141 PRO A O 1
ATOM 1149 N N . TYR A 1 142 ? 1.498 -4.768 -17.811 1.00 92.81 142 TYR A N 1
ATOM 1150 C CA . TYR A 1 142 ? 1.364 -5.523 -16.569 1.00 92.81 142 TYR A CA 1
ATOM 1151 C C . TYR A 1 142 ? 1.402 -4.613 -15.340 1.00 92.81 142 TYR A C 1
ATOM 1153 O O . TYR A 1 142 ? 0.625 -4.821 -14.406 1.00 92.81 142 TYR A O 1
ATOM 1161 N N . SER A 1 143 ? 2.246 -3.578 -15.366 1.00 91.12 143 SER A N 1
ATOM 1162 C CA . SER A 1 143 ? 2.256 -2.535 -14.336 1.00 91.12 143 SER A CA 1
ATOM 1163 C C . SER A 1 143 ? 0.927 -1.772 -14.306 1.00 91.12 143 SER A C 1
ATOM 1165 O O . SER A 1 143 ? 0.302 -1.657 -13.253 1.00 91.12 143 SER A O 1
ATOM 1167 N N . VAL A 1 144 ? 0.405 -1.387 -15.481 1.00 92.69 144 VAL A N 1
ATOM 1168 C CA . VAL A 1 144 ? -0.914 -0.736 -15.599 1.00 92.69 144 VAL A CA 1
ATOM 1169 C C . VAL A 1 144 ? -2.025 -1.614 -15.017 1.00 92.69 144 VAL A C 1
ATOM 1171 O O . VAL A 1 144 ? -2.878 -1.134 -14.270 1.00 92.69 144 VAL A O 1
ATOM 1174 N N . LEU A 1 145 ? -2.020 -2.917 -15.320 1.00 93.00 145 LEU A N 1
ATOM 1175 C CA . LEU A 1 145 ? -2.990 -3.849 -14.745 1.00 93.00 145 LEU A CA 1
ATOM 1176 C C . LEU A 1 145 ? -2.888 -3.897 -13.214 1.00 93.00 145 LEU A C 1
ATOM 1178 O O . LEU A 1 145 ? -3.916 -3.893 -12.538 1.00 93.00 145 LEU A O 1
ATOM 1182 N N . A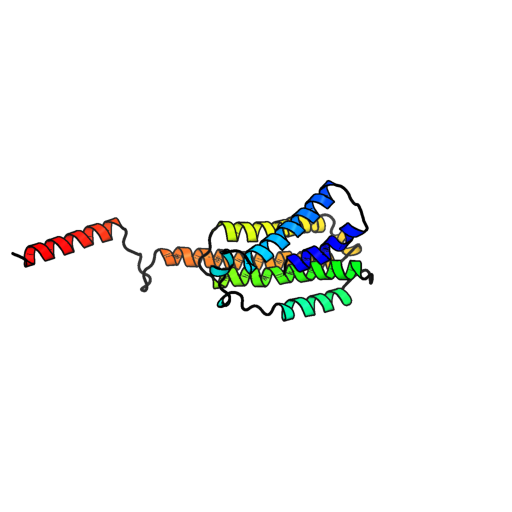LA A 1 146 ? -1.674 -3.928 -12.663 1.00 93.56 146 ALA A N 1
ATOM 1183 C CA . ALA A 1 146 ? -1.473 -3.926 -11.220 1.00 93.56 146 ALA A CA 1
ATOM 1184 C C . ALA A 1 146 ? -1.993 -2.641 -10.561 1.00 93.56 146 ALA A C 1
ATOM 1186 O O . ALA A 1 146 ? -2.653 -2.737 -9.528 1.00 93.56 146 ALA A O 1
ATOM 1187 N N . ASP A 1 147 ? -1.787 -1.475 -11.177 1.00 92.75 147 ASP A N 1
ATOM 1188 C CA . ASP A 1 147 ? -2.315 -0.195 -10.692 1.00 92.75 147 ASP A CA 1
ATOM 1189 C C . ASP A 1 147 ? -3.851 -0.178 -10.670 1.00 92.75 147 ASP A C 1
ATOM 1191 O O . ASP A 1 147 ? -4.467 0.268 -9.699 1.00 92.75 147 ASP A O 1
ATOM 1195 N N . LEU A 1 148 ? -4.496 -0.739 -11.697 1.00 92.50 148 LEU A N 1
ATOM 1196 C CA . LEU A 1 148 ? -5.956 -0.870 -11.730 1.00 92.50 148 LEU A CA 1
ATOM 1197 C C . LEU A 1 148 ? -6.479 -1.814 -10.640 1.00 92.50 148 LEU A C 1
ATOM 1199 O O . LEU A 1 148 ? -7.471 -1.506 -9.973 1.00 92.50 148 LEU A O 1
ATOM 1203 N N . VAL A 1 149 ? -5.813 -2.954 -10.429 1.00 94.50 149 VAL A N 1
ATOM 1204 C CA . VAL A 1 149 ? -6.174 -3.887 -9.350 1.00 94.50 149 VAL A CA 1
ATOM 1205 C C . VAL A 1 149 ? -5.942 -3.234 -7.988 1.00 94.50 149 VAL A C 1
ATOM 1207 O O . VAL A 1 149 ? -6.789 -3.357 -7.104 1.00 94.50 149 VAL A O 1
ATOM 1210 N N . HIS A 1 150 ? -4.849 -2.491 -7.818 1.00 94.56 150 HIS A N 1
ATOM 1211 C CA . HIS A 1 150 ? -4.571 -1.722 -6.610 1.00 94.56 150 HIS A CA 1
ATOM 1212 C C . HIS A 1 150 ? -5.693 -0.727 -6.317 1.00 94.56 150 HIS A C 1
ATOM 1214 O O . HIS A 1 150 ? -6.226 -0.704 -5.205 1.00 94.56 150 HIS A O 1
ATOM 1220 N N . ALA A 1 151 ? -6.096 0.055 -7.321 1.00 93.94 151 ALA A N 1
ATOM 1221 C CA . ALA A 1 151 ? -7.182 1.012 -7.188 1.00 93.94 151 ALA A CA 1
ATOM 1222 C C . ALA A 1 151 ? -8.496 0.331 -6.785 1.00 93.94 151 ALA A C 1
ATOM 1224 O O . ALA A 1 151 ? -9.175 0.789 -5.864 1.00 93.94 151 ALA A O 1
ATOM 1225 N N . MET A 1 152 ? -8.816 -0.806 -7.409 1.00 93.88 152 MET A N 1
ATOM 1226 C CA . MET A 1 152 ? -9.992 -1.603 -7.067 1.00 93.88 152 MET A CA 1
ATOM 1227 C C . MET A 1 152 ? -9.946 -2.093 -5.614 1.00 93.88 152 MET A C 1
ATOM 1229 O O . MET A 1 152 ? -10.890 -1.858 -4.859 1.00 93.88 152 MET A O 1
ATOM 1233 N N . VAL A 1 153 ? -8.853 -2.743 -5.201 1.00 94.88 153 VAL A N 1
ATOM 1234 C CA . VAL A 1 153 ? -8.682 -3.276 -3.839 1.00 94.88 153 VAL A CA 1
ATOM 1235 C C . VAL A 1 153 ? -8.777 -2.159 -2.804 1.00 94.88 153 VAL A C 1
ATOM 1237 O O . VAL A 1 153 ? -9.445 -2.325 -1.783 1.00 94.88 153 VAL A O 1
ATOM 1240 N N . PHE A 1 154 ? -8.157 -1.011 -3.075 1.00 95.12 154 PHE A N 1
ATOM 1241 C CA . PHE A 1 154 ? -8.179 0.131 -2.173 1.00 95.12 154 PHE A CA 1
ATOM 1242 C C . PHE A 1 154 ? -9.581 0.732 -2.023 1.00 95.12 154 PHE A C 1
ATOM 1244 O O . PHE A 1 154 ? -10.032 0.937 -0.897 1.00 95.12 154 PHE A O 1
ATOM 1251 N N . VAL A 1 155 ? -10.299 0.970 -3.127 1.00 94.44 155 VAL A N 1
ATOM 1252 C CA . VAL A 1 155 ? -11.663 1.528 -3.088 1.00 94.44 155 VAL A CA 1
ATOM 1253 C C . VAL A 1 155 ? -12.622 0.573 -2.380 1.00 94.44 155 VAL A C 1
ATOM 1255 O O . VAL A 1 155 ? -13.386 0.998 -1.511 1.00 94.44 155 VAL A O 1
ATOM 1258 N N . VAL A 1 156 ? -12.553 -0.724 -2.695 1.00 95.50 156 VAL A N 1
ATOM 1259 C CA . VAL A 1 156 ? -13.384 -1.746 -2.045 1.00 95.50 156 VAL A CA 1
ATOM 1260 C C . VAL A 1 156 ? -13.062 -1.820 -0.552 1.00 95.50 156 VAL A C 1
ATOM 1262 O O . VAL A 1 156 ? -13.968 -1.673 0.268 1.00 95.50 156 VAL A O 1
ATOM 1265 N N . GLY A 1 157 ? -11.789 -1.969 -0.181 1.00 94.75 157 GLY A N 1
ATOM 1266 C CA . GLY A 1 157 ? -11.361 -2.045 1.218 1.00 94.75 157 GLY A CA 1
ATOM 1267 C C . GLY A 1 157 ? -11.760 -0.811 2.027 1.00 94.75 157 GLY A C 1
ATOM 1268 O O . GLY A 1 157 ? -12.302 -0.933 3.127 1.00 94.75 157 GLY A O 1
ATOM 1269 N N . LEU A 1 158 ? -11.582 0.383 1.457 1.00 95.00 158 LEU A N 1
ATOM 1270 C CA . LEU A 1 158 ? -11.975 1.633 2.096 1.00 95.00 158 LEU A CA 1
ATOM 1271 C C . LEU A 1 158 ? -13.494 1.735 2.267 1.00 95.00 158 LEU A C 1
ATOM 1273 O O . LEU A 1 158 ? -13.955 2.119 3.341 1.00 95.00 158 LEU A O 1
ATOM 1277 N N . SER A 1 159 ? -14.275 1.364 1.248 1.00 94.31 159 SER A N 1
ATOM 1278 C CA . SER A 1 159 ? -15.739 1.385 1.332 1.00 94.31 159 SER A CA 1
ATOM 1279 C C . SER A 1 159 ? -16.260 0.483 2.456 1.00 94.31 159 SER A C 1
ATOM 1281 O O . SER A 1 159 ? -17.109 0.911 3.239 1.00 94.31 159 SER A O 1
ATOM 1283 N N . VAL A 1 160 ? -15.680 -0.714 2.609 1.00 94.88 160 VAL A N 1
ATOM 1284 C CA . VAL A 1 160 ? -16.014 -1.662 3.680 1.00 94.88 160 VAL A CA 1
ATOM 1285 C C . VAL A 1 160 ? -15.679 -1.075 5.050 1.00 94.88 160 VAL A C 1
ATOM 1287 O O . VAL A 1 160 ? -16.526 -1.099 5.943 1.00 94.88 160 VAL A O 1
ATOM 1290 N N . LEU A 1 161 ? -14.487 -0.493 5.220 1.00 94.00 161 LEU A N 1
ATOM 1291 C CA . LEU A 1 161 ? -14.092 0.122 6.490 1.00 94.00 161 LEU A CA 1
ATOM 1292 C C . LEU A 1 161 ? -14.952 1.334 6.859 1.00 94.00 161 LEU A C 1
ATOM 1294 O O . LEU A 1 161 ? -15.302 1.515 8.024 1.00 94.00 161 LEU A O 1
ATOM 1298 N N . LEU A 1 162 ? -15.302 2.182 5.889 1.00 93.00 162 LEU A N 1
ATOM 1299 C CA . LEU A 1 162 ? -16.173 3.331 6.137 1.00 93.00 162 LEU A CA 1
ATOM 1300 C C . LEU A 1 162 ? -17.582 2.877 6.510 1.00 93.00 162 LEU A C 1
ATOM 1302 O O . LEU A 1 162 ? -18.146 3.385 7.479 1.00 93.00 162 LEU A O 1
ATOM 1306 N N . TRP A 1 163 ? -18.123 1.892 5.793 1.00 93.81 163 TRP A N 1
ATOM 1307 C CA . TRP A 1 163 ? -19.422 1.308 6.103 1.00 93.81 163 TRP A CA 1
ATOM 1308 C C . TRP A 1 163 ? -19.455 0.730 7.520 1.00 93.81 163 TRP A C 1
ATOM 1310 O O . TRP A 1 163 ? -20.333 1.065 8.315 1.00 93.81 163 TRP A O 1
ATOM 1320 N N . GLN A 1 164 ? -18.449 -0.066 7.872 1.00 92.31 164 GLN A N 1
ATOM 1321 C CA . GLN A 1 164 ? -18.291 -0.617 9.211 1.00 92.31 164 GLN A CA 1
ATOM 1322 C C . GLN A 1 164 ? -18.177 0.483 10.271 1.00 92.31 164 GLN A C 1
ATOM 1324 O O . GLN A 1 164 ? -18.848 0.431 11.299 1.00 92.31 164 GLN A O 1
ATOM 1329 N N . ARG A 1 165 ? -17.373 1.522 10.029 1.00 88.94 165 ARG A N 1
ATOM 1330 C CA . ARG A 1 165 ? -17.218 2.633 10.976 1.00 88.94 165 ARG A CA 1
ATOM 1331 C C . ARG A 1 165 ? -18.533 3.379 11.208 1.00 88.94 165 ARG A C 1
ATOM 1333 O O . ARG A 1 165 ? -18.797 3.814 12.330 1.00 88.94 165 ARG A O 1
ATOM 1340 N N . LEU A 1 166 ? -19.359 3.523 10.171 1.00 88.44 166 LEU A N 1
ATOM 1341 C CA . LEU A 1 166 ? -20.706 4.083 10.294 1.00 88.44 166 LEU A CA 1
ATOM 1342 C C . LEU A 1 166 ? -21.625 3.172 11.115 1.00 88.44 166 LEU A C 1
ATOM 1344 O O . LEU A 1 166 ? -22.393 3.681 11.929 1.00 88.44 166 LEU A O 1
ATOM 1348 N N . GLN A 1 167 ? -21.533 1.849 10.946 1.00 87.94 167 GLN A N 1
ATOM 1349 C CA . GLN A 1 167 ? -22.285 0.888 11.758 1.00 87.94 167 GLN A CA 1
ATOM 1350 C C . GLN A 1 167 ? -21.884 0.965 13.233 1.00 87.94 167 GLN A C 1
ATOM 1352 O O . GLN A 1 167 ? -22.747 1.153 14.084 1.00 87.94 167 GLN A O 1
ATOM 1357 N N . VAL A 1 168 ? -20.585 0.925 13.535 1.00 83.25 168 VAL A N 1
ATOM 1358 C CA . VAL A 1 168 ? -20.079 1.015 14.914 1.00 83.25 168 VAL A CA 1
ATOM 1359 C C . VAL A 1 168 ? -20.508 2.328 15.572 1.00 83.25 168 VAL A C 1
ATOM 1361 O O . VAL A 1 168 ? -20.959 2.317 16.712 1.00 83.25 168 VAL A O 1
ATOM 1364 N N . ARG A 1 169 ? -20.456 3.458 14.851 1.00 78.00 169 ARG A N 1
ATOM 1365 C CA . ARG A 1 169 ? -20.948 4.749 15.366 1.00 78.00 169 ARG A CA 1
ATOM 1366 C C . ARG A 1 169 ? -22.441 4.749 15.678 1.00 78.00 169 ARG A C 1
ATOM 1368 O O . ARG A 1 169 ? -22.838 5.369 16.657 1.00 78.00 169 ARG A O 1
ATOM 1375 N N . LYS A 1 170 ? -23.262 4.078 14.865 1.00 79.88 170 LYS A N 1
ATOM 1376 C CA . LYS A 1 170 ? -24.694 3.921 15.159 1.00 79.88 170 LYS A CA 1
ATOM 1377 C C . LYS A 1 170 ? -24.910 3.052 16.400 1.00 79.88 170 LYS A C 1
ATOM 1379 O O . LYS A 1 170 ? -25.761 3.384 17.214 1.00 79.88 170 LYS A O 1
ATOM 1384 N N . SER A 1 171 ? -24.117 1.995 16.571 1.00 70.88 171 SER A N 1
ATOM 1385 C CA . SER A 1 171 ? -24.217 1.091 17.722 1.00 70.88 171 SER A CA 1
ATOM 1386 C C . SER A 1 171 ? -23.696 1.694 19.031 1.00 70.88 171 SER A C 1
ATOM 1388 O O . SER A 1 171 ? -24.176 1.322 20.091 1.00 70.88 171 SER A O 1
ATOM 1390 N N . GLN A 1 172 ? -22.760 2.647 18.988 1.00 68.88 172 GLN A N 1
ATOM 1391 C CA . GLN A 1 172 ? -22.193 3.284 20.189 1.00 68.88 172 GLN A CA 1
ATOM 1392 C C . GLN A 1 172 ? -23.196 4.118 21.004 1.00 68.88 172 GLN A C 1
ATOM 1394 O O . GLN A 1 172 ? -22.915 4.432 22.156 1.00 68.88 172 GLN A O 1
ATOM 1399 N N . GLY A 1 173 ? -24.345 4.479 20.425 1.00 63.28 173 GLY A N 1
ATOM 1400 C CA . GLY A 1 173 ? -25.429 5.178 21.120 1.00 63.28 173 GLY A CA 1
ATOM 1401 C C . GLY A 1 173 ? -26.578 4.272 21.564 1.00 63.28 173 GLY A C 1
ATOM 1402 O O . GLY A 1 173 ? -27.581 4.794 22.038 1.00 63.28 173 GLY A O 1
ATOM 1403 N N . LEU A 1 174 ? -26.474 2.952 21.376 1.00 65.56 174 LEU A N 1
ATOM 1404 C CA . LEU A 1 174 ? -27.539 1.990 21.661 1.00 65.56 174 LEU A CA 1
ATOM 1405 C C . LEU A 1 174 ? -27.098 1.003 22.754 1.00 65.56 174 LEU A C 1
ATOM 1407 O O . LEU A 1 174 ? -25.934 0.612 22.818 1.00 65.56 174 LEU A O 1
ATOM 1411 N N . ASN A 1 175 ? -28.025 0.601 23.621 1.00 69.88 175 ASN A N 1
ATOM 1412 C CA . ASN A 1 175 ? -27.833 -0.470 24.595 1.00 69.88 175 ASN A CA 1
ATOM 1413 C C . ASN A 1 175 ? -27.912 -1.855 23.920 1.00 69.88 175 ASN A C 1
ATOM 1415 O O . ASN A 1 175 ? -28.226 -1.964 22.734 1.00 69.88 175 ASN A O 1
ATOM 1419 N N . GLU A 1 176 ? -27.655 -2.930 24.673 1.00 70.56 176 GLU A N 1
ATOM 1420 C CA . GLU A 1 176 ? -27.685 -4.315 24.160 1.00 70.56 176 GLU A CA 1
ATOM 1421 C C . GLU A 1 176 ? -29.042 -4.709 23.539 1.00 70.56 176 GLU A C 1
ATOM 1423 O O . GLU A 1 176 ? -29.100 -5.569 22.663 1.00 70.56 176 GLU A O 1
ATOM 1428 N N . SER A 1 177 ? -30.123 -4.034 23.941 1.00 70.75 177 SER A N 1
ATOM 1429 C CA . SER A 1 177 ? -31.484 -4.205 23.418 1.00 70.75 177 SER A CA 1
ATOM 1430 C C . SER A 1 177 ? -31.784 -3.344 22.179 1.00 70.75 177 SER A C 1
ATOM 1432 O O . SER A 1 177 ? -32.902 -3.378 21.669 1.00 70.75 177 SER A O 1
ATOM 1434 N N . GLY A 1 178 ? -30.822 -2.546 21.702 1.00 66.19 178 GLY A N 1
ATOM 1435 C CA . GLY A 1 178 ? -30.984 -1.636 20.565 1.00 66.19 178 GLY A CA 1
ATOM 1436 C C . GLY A 1 178 ? -31.745 -0.341 20.873 1.00 66.19 178 GLY A C 1
ATOM 1437 O O . GLY A 1 178 ? -32.115 0.371 19.942 1.00 66.19 178 GLY A O 1
ATOM 1438 N N . ALA A 1 179 ? -31.992 -0.021 22.146 1.00 70.75 179 ALA A N 1
ATOM 1439 C CA . ALA A 1 179 ? -32.588 1.245 22.570 1.00 70.75 179 ALA A CA 1
ATOM 1440 C C . ALA A 1 179 ? -31.502 2.308 22.824 1.00 70.75 179 ALA A C 1
ATOM 1442 O O . ALA A 1 179 ? -30.395 1.944 23.216 1.00 70.75 179 ALA A O 1
ATOM 1443 N N . PRO A 1 180 ? -31.782 3.610 22.632 1.00 73.44 180 PRO A N 1
ATOM 1444 C CA . PRO A 1 180 ? -30.824 4.674 22.922 1.00 73.44 180 PRO A CA 1
ATOM 1445 C C . PRO A 1 180 ? -30.282 4.588 24.353 1.00 73.44 180 PRO A C 1
ATOM 1447 O O . PRO A 1 180 ? -31.045 4.359 25.292 1.00 73.44 180 PRO A O 1
ATOM 1450 N N . LEU A 1 181 ? -28.970 4.762 24.521 1.00 72.19 181 LEU A N 1
ATOM 1451 C CA . LEU A 1 181 ? -28.374 4.908 25.846 1.00 72.19 181 LEU A CA 1
ATOM 1452 C C . LEU A 1 181 ? -28.914 6.200 26.484 1.00 72.19 181 LEU A C 1
ATOM 1454 O O . LEU A 1 181 ? -28.900 7.237 25.814 1.00 72.19 181 LEU A O 1
ATOM 1458 N N . PRO A 1 182 ? -29.395 6.152 27.741 1.00 69.94 182 PRO A N 1
ATOM 1459 C CA . PRO A 1 182 ? -29.889 7.339 28.427 1.00 69.94 182 PRO A CA 1
ATOM 1460 C C . PRO A 1 182 ? -28.783 8.390 28.519 1.00 69.94 182 PRO A C 1
ATOM 1462 O O . PRO A 1 182 ? -27.604 8.058 28.696 1.00 69.94 182 PRO A O 1
ATOM 1465 N N . ASN A 1 183 ? -29.159 9.660 28.373 1.00 80.25 183 ASN A N 1
ATOM 1466 C CA . ASN A 1 183 ? -28.200 10.758 28.466 1.00 80.25 183 ASN A CA 1
ATOM 1467 C C . ASN A 1 183 ? -27.581 10.793 29.879 1.00 80.25 183 ASN A C 1
ATOM 1469 O O . ASN A 1 183 ? -28.207 10.360 30.847 1.00 80.25 183 ASN A O 1
ATOM 1473 N N . PHE A 1 184 ? -26.366 11.331 30.022 1.00 78.81 184 PHE A N 1
ATOM 1474 C CA . PHE A 1 184 ? -25.698 11.438 31.324 1.00 78.81 184 PHE A CA 1
ATOM 1475 C C . PHE A 1 184 ? -26.588 12.128 32.366 1.00 78.81 184 PHE A C 1
ATOM 1477 O O . PHE A 1 184 ? -26.656 11.665 33.500 1.00 78.81 184 PHE A O 1
ATOM 1484 N N . ASP A 1 185 ? -27.320 13.169 31.964 1.00 82.31 185 ASP A N 1
ATOM 1485 C CA . ASP A 1 185 ? -28.242 13.894 32.842 1.00 82.31 185 ASP A CA 1
ATOM 1486 C C . ASP A 1 185 ? -29.397 13.005 33.330 1.00 82.31 185 ASP A C 1
ATOM 1488 O O . ASP A 1 185 ? -29.735 13.025 34.509 1.00 82.31 185 ASP A O 1
ATOM 1492 N N . GLU A 1 186 ? -29.942 12.149 32.460 1.00 79.56 186 GLU A N 1
ATOM 1493 C CA . GLU A 1 186 ? -30.996 11.195 32.828 1.00 79.56 186 GLU A CA 1
ATOM 1494 C C . GLU A 1 186 ? -30.473 10.130 33.798 1.00 79.56 186 GLU A C 1
ATOM 1496 O O . GLU A 1 186 ? -31.150 9.783 34.764 1.00 79.56 186 GLU A O 1
ATOM 1501 N N . VAL A 1 187 ? -29.252 9.629 33.577 1.00 80.00 187 VAL A N 1
ATOM 1502 C CA . VAL A 1 187 ? -28.600 8.673 34.488 1.00 80.00 187 VAL A CA 1
ATOM 1503 C C . VAL A 1 187 ? -28.288 9.330 35.833 1.00 80.00 187 VAL A C 1
ATOM 1505 O O . VAL A 1 187 ? -28.489 8.719 36.885 1.00 80.00 187 VAL A O 1
ATOM 1508 N N . TRP A 1 188 ? -27.814 10.575 35.815 1.00 80.00 188 TRP A N 1
ATOM 1509 C CA . TRP A 1 188 ? -27.490 11.352 37.005 1.00 80.00 188 TRP A CA 1
ATOM 1510 C C . TRP A 1 188 ? -28.738 11.646 37.839 1.00 80.00 188 TRP A C 1
ATOM 1512 O O . TRP A 1 188 ? -28.742 11.390 39.044 1.00 80.00 188 TRP A O 1
ATOM 1522 N N . ASP A 1 189 ? -29.824 12.092 37.213 1.00 85.38 189 ASP A N 1
ATOM 1523 C CA . ASP A 1 189 ? -31.079 12.356 37.911 1.00 85.38 189 ASP A CA 1
ATOM 1524 C C . ASP A 1 189 ? -31.739 11.064 38.407 1.00 85.38 189 ASP A C 1
ATOM 1526 O O . ASP A 1 189 ? -32.132 11.000 39.571 1.00 85.38 189 ASP A O 1
ATOM 1530 N N . ALA A 1 190 ? -31.749 9.986 37.613 1.00 82.69 190 ALA A N 1
ATOM 1531 C CA . ALA A 1 190 ? -32.204 8.668 38.068 1.00 82.69 190 ALA A CA 1
ATOM 1532 C C . ALA A 1 190 ? -31.391 8.144 39.266 1.00 82.69 190 ALA A C 1
ATOM 1534 O O . ALA A 1 190 ? -31.930 7.459 40.140 1.00 82.69 190 ALA A O 1
ATOM 1535 N N . SER A 1 191 ? -30.096 8.468 39.333 1.00 78.69 191 SER A N 1
ATOM 1536 C CA . SER A 1 191 ? -29.257 8.084 40.467 1.00 78.69 191 SER A CA 1
ATOM 1537 C C . SER A 1 191 ? -29.629 8.836 41.747 1.00 78.69 191 SER A C 1
ATOM 1539 O O . SER A 1 191 ? -29.681 8.202 42.800 1.00 78.69 191 SER A O 1
ATOM 1541 N N . LYS A 1 192 ? -29.978 10.133 41.669 1.00 81.44 192 LYS A N 1
ATOM 1542 C CA . LYS A 1 192 ? -30.433 10.923 42.831 1.00 81.44 192 LYS A CA 1
ATOM 1543 C C . LYS A 1 192 ? -31.674 10.320 43.476 1.00 81.44 192 LYS A C 1
ATOM 1545 O O . LYS A 1 192 ? -31.672 10.134 44.688 1.00 81.44 192 LYS A O 1
ATOM 1550 N N . PHE A 1 193 ? -32.670 9.931 42.677 1.00 75.81 193 PHE A N 1
ATOM 1551 C CA . PHE A 1 193 ? -33.884 9.283 43.191 1.00 75.81 193 PHE A CA 1
ATOM 1552 C C . PHE A 1 193 ? -33.562 8.009 43.985 1.00 75.81 193 PHE A C 1
ATOM 1554 O O . PHE A 1 193 ? -34.099 7.789 45.067 1.00 75.81 193 PHE A O 1
ATOM 1561 N N . LYS A 1 194 ? -32.601 7.207 43.509 1.00 76.06 194 LYS A N 1
ATOM 1562 C CA . LYS A 1 194 ? -32.131 6.012 44.228 1.00 76.06 194 LYS A CA 1
ATOM 1563 C C . LYS A 1 194 ? -31.483 6.337 45.576 1.00 76.06 194 LYS A C 1
ATOM 1565 O O . LYS A 1 194 ? -31.607 5.544 46.508 1.00 76.06 194 LYS A O 1
ATOM 1570 N N . PHE A 1 195 ? -30.765 7.454 45.674 1.00 72.19 195 PHE A N 1
ATOM 1571 C CA . PHE A 1 195 ? -30.163 7.898 46.932 1.00 72.19 195 PHE A CA 1
ATOM 1572 C C . PHE A 1 195 ? -31.218 8.419 47.915 1.00 72.19 195 PHE A C 1
ATOM 1574 O O . PHE A 1 195 ? -31.150 8.076 49.094 1.00 72.19 195 PHE A O 1
ATOM 1581 N N . GLU A 1 196 ? -32.214 9.170 47.437 1.00 77.00 196 GLU A N 1
ATOM 1582 C CA . GLU A 1 196 ? -33.325 9.671 48.258 1.00 77.00 196 GLU A CA 1
ATOM 1583 C C . GLU A 1 196 ? -34.174 8.527 48.834 1.00 77.00 196 GLU A C 1
ATOM 1585 O O . GLU A 1 196 ? -34.441 8.507 50.037 1.00 77.00 196 GLU A O 1
ATOM 1590 N N . ASP A 1 197 ? -34.505 7.513 48.027 1.00 75.56 197 ASP A N 1
ATOM 1591 C CA . ASP A 1 197 ? -35.223 6.318 48.492 1.00 75.56 197 ASP A CA 1
ATOM 1592 C C . ASP A 1 197 ? -34.423 5.546 49.558 1.00 75.56 197 ASP A C 1
ATOM 1594 O O . ASP A 1 197 ? -34.979 5.052 50.541 1.00 75.56 197 ASP A O 1
ATOM 1598 N N . GLN A 1 198 ? -33.096 5.458 49.403 1.00 73.94 198 GLN A N 1
ATOM 1599 C CA 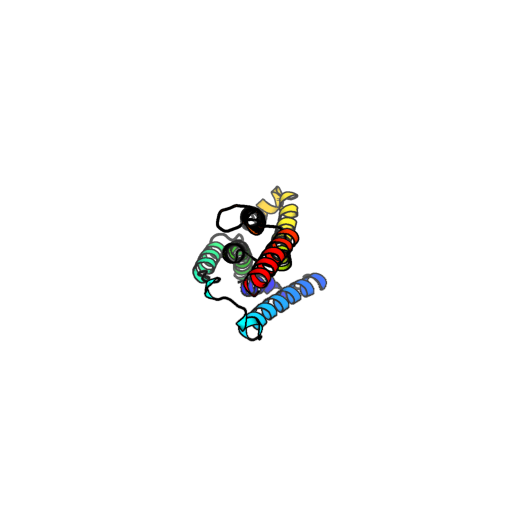. GLN A 1 198 ? -32.213 4.813 50.384 1.00 73.94 198 GLN A CA 1
ATOM 1600 C C . GLN A 1 198 ? -32.057 5.599 51.693 1.00 73.94 198 GLN A C 1
ATOM 1602 O O . GLN A 1 198 ? -31.731 5.000 52.724 1.00 73.94 198 GLN A O 1
ATOM 1607 N N . GLU A 1 199 ? -32.225 6.920 51.674 1.00 72.25 199 GLU A N 1
ATOM 1608 C CA . GLU A 1 199 ? -32.270 7.745 52.884 1.00 72.25 199 GLU A CA 1
ATOM 1609 C C . GLU A 1 199 ? -33.641 7.692 53.560 1.00 72.25 199 GLU A C 1
ATOM 1611 O O . GLU A 1 199 ? -33.704 7.607 54.787 1.00 72.25 199 GLU A O 1
ATOM 1616 N N . ALA A 1 200 ? -34.728 7.678 52.784 1.00 73.38 200 ALA A N 1
ATOM 1617 C CA . ALA A 1 200 ? -36.088 7.550 53.301 1.00 73.38 200 ALA A CA 1
ATOM 1618 C C . ALA A 1 200 ? -36.307 6.213 54.027 1.00 73.38 200 ALA A C 1
ATOM 1620 O O . ALA A 1 200 ? -36.917 6.194 55.089 1.00 73.38 200 ALA A O 1
ATOM 1621 N N . ASN A 1 201 ? -35.745 5.114 53.511 1.00 70.81 201 ASN A N 1
ATOM 1622 C CA . ASN A 1 201 ? -35.844 3.782 54.125 1.00 70.81 201 ASN A CA 1
ATOM 1623 C C . ASN A 1 201 ? -34.887 3.563 55.318 1.00 70.81 201 ASN A C 1
ATOM 1625 O O . ASN A 1 201 ? -34.907 2.502 55.939 1.00 70.81 201 ASN A O 1
ATOM 1629 N N . ARG A 1 202 ? -33.996 4.526 55.605 1.00 68.50 202 ARG A N 1
ATOM 1630 C CA . ARG A 1 202 ? -33.056 4.489 56.742 1.00 68.50 202 ARG A CA 1
ATOM 1631 C C . ARG A 1 202 ? -33.551 5.252 57.978 1.00 68.50 202 ARG A C 1
ATOM 1633 O O . ARG A 1 202 ? -32.854 5.231 58.993 1.00 68.50 202 ARG A O 1
ATOM 1640 N N . LYS A 1 203 ? -34.706 5.916 57.897 1.00 54.22 203 LYS A N 1
ATOM 1641 C CA . LYS A 1 203 ? -35.399 6.579 59.013 1.00 54.22 203 LYS A CA 1
ATOM 1642 C C . LYS A 1 203 ? -36.596 5.752 59.460 1.00 54.22 203 LYS A C 1
ATOM 1644 O O . LYS A 1 203 ? -36.878 5.794 60.676 1.00 54.22 203 LYS A O 1
#

Sequence (203 aa):
MYLIIYIFRYLDLLYLYTGLASSIVKVLHLIVALAIVLLMRYSPASSSYDADLDTFPRLALILPCLVLAIFLNRVKLIIEICHSFSVYLEVVALIPQFVLLYKRQVYELWVLLLTVLMGSERLLQTVSVLTDWQESVRDDPYSVLADLVHAMVFVVGLSVLLWQRLQVRKSQGLNESGAPLPNFDEVWDASKFKFEDQEANRK

Secondary structure (DSSP, 8-state):
-HHHHHHHHTGGGGT----HHHHHHHHHHHHHHHHHHHHHHHSGGGGG--TTT----HHHHHHHHHHHHHHS-SS--HHHHHHHHHHHHHHHHHHHHHHHHHHH----HHHHHHHHHHHHHHHHHHHHHHHTHHHHHHH-HHHHHHHHHHHHHHHHHHHHHHHHHHHHHHHTTB-TTSPBPPPHHHHHHHHHHHHHHHHHTT-

Foldseek 3Di:
DQLLLLVLQVPCLVPDDPDDVVNVVSVVSNVVVVVVVCCCPPNPCVVVDDVVLQPDPLCVLLPVLLVCLCVQFDDNDPSSSSNSSSLSSVLSVLVSLLSSLVVVLDDDPVSVVVSLVVLVVLVVVLVVCVVVVVVNCVVHVSSNVSSVSSVVSSVVSNVSSVVSNVVSVQCVQADPVRHGDDDPVRVVVVVVVVVVVVVVVVD

InterPro domains:
  IPR000133 ER lumen protein retaining receptor [PF00810] (1-128)
  IPR000133 ER lumen protein retaining receptor [PTHR10585] (1-153)

pLDDT: mean 87.36, std 8.32, range [54.22, 96.25]

Organism: NCBI:txid2026947

Radius of gyration: 24.69 Å; chains: 1; bounding box: 60×32×84 Å